Protein AF-A0A2N6DDU7-F1 (afdb_monomer_lite)

Secondary structure (DSSP, 8-state):
-HHHHHHHHIIIIIHHHHHHH--HHHHHHHHHHHTTT--SSSPPP-PPPPPPPPSEETTEEE-TTS-EEEHHHHHHHHHHSSSEEEEE-TTSBEEEE---SS-SS---GGGTTSBGGGGS-HHHHHHHHHHHHHHHTTS-SEEEEEEEETTEEEEEEEEEEE-TT--EEEEEEEEEE-TTGGG--S---S-----

Sequence (195 aa):
MLMMRMAYKENLVILPAASATLHGDDSKEMLPHFAEIGFCLIDTPKIEAATSIEEISGDTVSMGGTGELTVSQIITMMNHLPVDITFVDENDEVRYFSNPKDRFFTRSPAIIGRKVQNCHPSDSVDVVNKIVEAFKNRTKDDAKFWIRMKGKVIMINYYALRDKNGAYKGTIEVSQDITEIQQLEGEQRLLDWEG

Structure (mmCIF, N/CA/C/O backbone):
data_AF-A0A2N6DDU7-F1
#
_entry.id   AF-A0A2N6DDU7-F1
#
loop_
_atom_site.group_PDB
_atom_site.id
_atom_site.type_symbol
_atom_site.label_atom_id
_atom_site.label_alt_id
_atom_site.label_comp_id
_atom_site.label_asym_id
_atom_site.label_entity_id
_atom_site.label_seq_id
_atom_site.pdbx_PDB_ins_code
_atom_site.Cartn_x
_atom_site.Cartn_y
_atom_site.Cartn_z
_atom_site.occupancy
_atom_site.B_iso_or_equiv
_atom_site.auth_seq_id
_atom_site.auth_comp_id
_atom_site.auth_asym_id
_atom_site.auth_atom_id
_atom_site.pdbx_PDB_model_num
ATOM 1 N N . MET A 1 1 ? -6.796 3.070 -45.885 1.00 65.75 1 MET A N 1
ATOM 2 C CA . MET A 1 1 ? -5.785 4.026 -46.404 1.00 65.75 1 MET A CA 1
ATOM 3 C C . MET A 1 1 ? -4.810 4.516 -45.324 1.00 65.75 1 MET A C 1
ATOM 5 O O . MET A 1 1 ? -3.619 4.548 -45.597 1.00 65.75 1 MET A O 1
ATOM 9 N N . LEU A 1 2 ? -5.264 4.844 -44.102 1.00 80.94 2 LEU A N 1
ATOM 10 C CA . LEU A 1 2 ? -4.392 5.352 -43.024 1.00 80.94 2 LEU A CA 1
ATOM 11 C C . LEU A 1 2 ? -3.326 4.340 -42.547 1.00 80.94 2 LEU A C 1
ATOM 13 O O . LEU A 1 2 ? -2.155 4.693 -42.470 1.00 80.94 2 LEU A O 1
ATOM 17 N N . MET A 1 3 ? -3.707 3.073 -42.322 1.00 82.12 3 MET A N 1
ATOM 18 C CA . MET A 1 3 ? -2.768 2.015 -41.898 1.00 82.12 3 MET A CA 1
ATOM 19 C C . MET A 1 3 ? -1.649 1.773 -42.917 1.00 82.12 3 MET A C 1
ATOM 21 O O . MET A 1 3 ? -0.485 1.685 -42.555 1.00 82.12 3 MET A O 1
ATOM 25 N N . MET A 1 4 ? -1.982 1.752 -44.211 1.00 86.25 4 MET A N 1
ATOM 26 C CA . MET A 1 4 ? -0.998 1.553 -45.280 1.00 86.25 4 MET A CA 1
ATOM 27 C C . MET A 1 4 ? 0.007 2.714 -45.353 1.00 86.25 4 MET A C 1
ATOM 29 O O . MET A 1 4 ? 1.189 2.507 -45.609 1.00 86.25 4 MET A O 1
ATOM 33 N N . ARG A 1 5 ? -0.447 3.941 -45.062 1.00 91.31 5 ARG A N 1
ATOM 34 C CA . ARG A 1 5 ? 0.419 5.124 -44.977 1.00 91.31 5 ARG A CA 1
ATOM 35 C C . ARG A 1 5 ? 1.350 5.074 -43.762 1.00 91.31 5 ARG A C 1
ATOM 37 O O . ARG A 1 5 ? 2.483 5.532 -43.873 1.00 91.31 5 ARG A O 1
ATOM 44 N N . MET A 1 6 ? 0.886 4.539 -42.632 1.00 92.31 6 MET A N 1
ATOM 45 C CA . MET A 1 6 ? 1.721 4.329 -41.445 1.00 92.31 6 MET A CA 1
ATOM 46 C C . MET A 1 6 ? 2.785 3.266 -41.695 1.00 92.31 6 MET A C 1
ATOM 48 O O . MET A 1 6 ? 3.965 3.573 -41.557 1.00 92.31 6 MET A O 1
ATOM 52 N N . ALA A 1 7 ? 2.392 2.102 -42.216 1.00 90.38 7 ALA A N 1
ATOM 53 C CA . ALA A 1 7 ? 3.324 1.032 -42.566 1.00 90.38 7 ALA A CA 1
ATOM 54 C C . ALA A 1 7 ? 4.401 1.498 -43.563 1.00 90.38 7 ALA A C 1
ATOM 56 O O . ALA A 1 7 ? 5.563 1.113 -43.463 1.00 90.38 7 ALA A O 1
ATOM 57 N N . TYR A 1 8 ? 4.045 2.361 -44.520 1.00 93.88 8 TYR A N 1
ATOM 58 C CA . TYR A 1 8 ? 5.010 2.921 -45.469 1.00 93.88 8 TYR A CA 1
ATOM 59 C C . TYR A 1 8 ? 6.042 3.832 -44.788 1.00 93.88 8 TYR A C 1
ATOM 61 O O . TYR A 1 8 ? 7.234 3.741 -45.074 1.00 93.88 8 TYR A O 1
ATOM 69 N N . LYS A 1 9 ? 5.603 4.693 -43.859 1.00 94.31 9 LYS A N 1
ATOM 70 C CA . LYS A 1 9 ? 6.507 5.552 -43.078 1.00 94.31 9 LYS A CA 1
ATOM 71 C C . LYS A 1 9 ? 7.388 4.740 -42.133 1.00 94.31 9 LYS A C 1
ATOM 73 O O . LYS A 1 9 ? 8.570 5.045 -42.006 1.00 94.31 9 LYS A O 1
ATOM 78 N N . GLU A 1 10 ? 6.828 3.719 -41.495 1.00 93.06 10 GLU A N 1
ATOM 79 C CA . GLU A 1 10 ? 7.576 2.829 -40.612 1.00 93.06 10 GLU A CA 1
ATOM 80 C C . GLU A 1 10 ? 8.698 2.126 -41.375 1.00 93.06 10 GLU A C 1
ATOM 82 O O . GLU A 1 10 ? 9.859 2.262 -41.004 1.00 93.06 10 GLU A O 1
ATOM 87 N N . ASN A 1 11 ? 8.380 1.475 -42.496 1.00 93.06 11 ASN A N 1
ATOM 88 C CA . ASN A 1 11 ? 9.359 0.700 -43.260 1.00 93.06 11 ASN A CA 1
ATOM 89 C C . ASN A 1 11 ? 10.433 1.546 -43.953 1.00 93.06 11 ASN A C 1
ATOM 91 O O . ASN A 1 11 ? 11.553 1.075 -44.126 1.00 93.06 11 ASN A O 1
ATOM 95 N N . LEU A 1 12 ? 10.111 2.772 -44.376 1.00 95.31 12 LEU A N 1
ATOM 96 C CA . LEU A 1 12 ? 11.049 3.592 -45.153 1.00 95.31 12 LEU A CA 1
ATOM 97 C C . LEU A 1 12 ? 11.778 4.656 -44.347 1.00 95.31 12 LEU A C 1
ATOM 99 O O . LEU A 1 12 ? 12.790 5.171 -44.816 1.00 95.31 12 LEU A O 1
ATOM 103 N N . VAL A 1 13 ? 11.261 5.020 -43.175 1.00 94.25 13 VAL A N 1
ATOM 104 C CA . VAL A 1 13 ? 11.832 6.100 -42.367 1.00 94.25 13 VAL A CA 1
ATOM 105 C C . VAL A 1 13 ? 12.160 5.606 -40.969 1.00 94.25 13 VAL A C 1
ATOM 107 O O . VAL A 1 13 ? 13.316 5.680 -40.569 1.00 94.25 13 VAL A O 1
ATOM 110 N N . ILE A 1 14 ? 11.179 5.074 -40.236 1.00 93.38 14 ILE A N 1
ATOM 111 C CA . ILE A 1 14 ? 11.354 4.780 -38.806 1.00 93.38 14 ILE A CA 1
ATOM 112 C C . ILE A 1 14 ? 12.269 3.574 -38.574 1.00 93.38 14 ILE A C 1
ATOM 114 O O . ILE A 1 14 ? 13.247 3.706 -37.849 1.00 93.38 14 ILE A O 1
ATOM 118 N N . LEU A 1 15 ? 11.998 2.423 -39.197 1.00 91.69 15 LEU A N 1
ATOM 119 C CA . LEU A 1 15 ? 12.800 1.207 -39.015 1.00 91.69 15 LEU A CA 1
ATOM 120 C C . LEU A 1 15 ? 14.241 1.367 -39.532 1.00 91.69 15 LEU A C 1
ATOM 122 O O . LEU A 1 15 ? 15.156 0.960 -38.818 1.00 91.69 15 LEU A O 1
ATOM 126 N N . PRO A 1 16 ? 14.498 2.001 -40.697 1.00 93.75 16 PRO A N 1
ATOM 127 C CA . PRO A 1 16 ? 15.867 2.280 -41.128 1.00 93.75 16 PRO A CA 1
ATOM 128 C C . PRO A 1 16 ? 16.607 3.240 -40.194 1.00 93.75 16 PRO A C 1
ATOM 130 O O . PRO A 1 16 ? 17.774 3.005 -39.891 1.00 93.75 16 PRO A O 1
ATOM 133 N N . ALA A 1 17 ? 15.941 4.296 -39.709 1.00 93.50 17 ALA A N 1
ATOM 134 C CA . ALA A 1 17 ? 16.542 5.215 -38.745 1.00 93.50 17 ALA A CA 1
ATOM 135 C C . ALA A 1 17 ? 16.868 4.497 -37.429 1.00 93.50 17 ALA A C 1
ATOM 137 O O . ALA A 1 17 ? 17.995 4.591 -36.956 1.00 93.50 17 ALA A O 1
ATOM 138 N N . ALA A 1 18 ? 15.925 3.713 -36.901 1.00 89.12 18 ALA A N 1
ATOM 139 C CA . ALA A 1 18 ? 16.114 2.914 -35.697 1.00 89.12 18 ALA A CA 1
ATOM 140 C C . ALA A 1 18 ? 17.272 1.916 -35.856 1.00 89.12 18 ALA A C 1
ATOM 142 O O . ALA A 1 18 ? 18.129 1.836 -34.987 1.00 89.12 18 ALA A O 1
ATOM 143 N N . SER A 1 19 ? 17.367 1.219 -36.993 1.00 88.12 19 SER A N 1
ATOM 144 C CA . SER A 1 19 ? 18.478 0.300 -37.277 1.00 88.12 19 SER A CA 1
ATOM 145 C C . SER A 1 19 ? 19.838 0.996 -37.385 1.00 88.12 19 SER A C 1
ATOM 147 O O . SER A 1 19 ? 20.858 0.332 -37.214 1.00 88.12 19 SER A O 1
ATOM 149 N N . ALA A 1 20 ? 19.875 2.288 -37.720 1.00 90.56 20 ALA A N 1
ATOM 150 C CA . ALA A 1 20 ? 21.113 3.060 -37.801 1.00 90.56 20 ALA A CA 1
ATOM 151 C C . ALA A 1 20 ? 21.554 3.624 -36.440 1.00 90.56 20 ALA A C 1
ATOM 153 O O . ALA A 1 20 ? 22.733 3.932 -36.272 1.00 90.56 20 ALA A O 1
ATOM 154 N N . THR A 1 21 ? 20.623 3.786 -35.494 1.00 89.00 21 THR A N 1
ATOM 155 C CA . THR A 1 21 ? 20.880 4.401 -34.182 1.00 89.00 21 THR A CA 1
ATOM 156 C C . THR A 1 21 ? 20.935 3.408 -33.030 1.00 89.00 21 THR A C 1
ATOM 158 O O . THR A 1 21 ? 21.605 3.689 -32.046 1.00 89.00 21 THR A O 1
ATOM 161 N N . LEU A 1 22 ? 20.210 2.292 -33.123 1.00 85.19 22 LEU A N 1
ATOM 162 C CA . LEU A 1 22 ? 20.154 1.277 -32.076 1.00 85.19 22 LEU A CA 1
ATOM 163 C C . LEU A 1 22 ? 21.312 0.288 -32.218 1.00 85.19 22 LEU A C 1
ATOM 165 O O . LEU A 1 22 ? 21.657 -0.153 -33.319 1.00 85.19 22 LEU A O 1
ATOM 169 N N . HIS A 1 23 ? 21.880 -0.096 -31.085 1.00 81.62 23 HIS A N 1
ATOM 170 C CA . HIS A 1 23 ? 22.959 -1.063 -30.960 1.00 81.62 23 HIS A CA 1
ATOM 171 C C . HIS A 1 23 ? 22.446 -2.406 -30.417 1.00 81.62 23 HIS A C 1
ATOM 173 O O . HIS A 1 23 ? 21.305 -2.537 -29.978 1.00 81.62 23 HIS A O 1
ATOM 179 N N . GLY A 1 24 ? 23.283 -3.447 -30.492 1.00 70.00 24 GLY A N 1
ATOM 180 C CA . GLY A 1 24 ? 22.867 -4.828 -30.208 1.00 70.00 24 GLY A CA 1
ATOM 181 C C . GLY A 1 24 ? 22.260 -5.032 -28.815 1.00 70.00 24 GLY A C 1
ATOM 182 O O . GLY A 1 24 ? 21.280 -5.768 -28.685 1.00 70.00 24 GLY A O 1
ATOM 183 N N . ASP A 1 25 ? 22.787 -4.342 -27.804 1.00 71.44 25 ASP A N 1
ATOM 184 C CA . ASP A 1 25 ? 22.320 -4.464 -26.420 1.00 71.44 25 ASP A CA 1
ATOM 185 C C . ASP A 1 25 ? 20.995 -3.724 -26.167 1.00 71.44 25 ASP A C 1
ATOM 187 O O . ASP A 1 25 ? 20.193 -4.191 -25.359 1.00 71.44 25 ASP A O 1
ATOM 191 N N . ASP A 1 26 ? 20.681 -2.674 -26.935 1.00 74.25 26 ASP A N 1
ATOM 192 C CA . ASP A 1 26 ? 19.432 -1.906 -26.790 1.00 74.25 26 ASP A CA 1
ATOM 193 C C . ASP A 1 26 ? 18.205 -2.801 -27.014 1.00 74.25 26 ASP A C 1
ATOM 195 O O . ASP A 1 26 ? 17.172 -2.671 -26.358 1.00 74.25 26 ASP A O 1
ATOM 199 N N . SER A 1 27 ? 18.318 -3.766 -27.932 1.00 70.44 27 SER A N 1
ATOM 200 C CA . SER A 1 27 ? 17.249 -4.734 -28.189 1.00 70.44 27 SER A CA 1
ATOM 201 C C . SER A 1 27 ? 16.955 -5.623 -26.976 1.00 70.44 27 SER A C 1
ATOM 203 O O . SER A 1 27 ? 15.798 -5.966 -26.736 1.00 70.44 27 SER A O 1
ATOM 205 N N . LYS A 1 28 ? 17.974 -5.955 -26.176 1.00 75.25 28 LYS A N 1
ATOM 206 C CA . LYS A 1 28 ? 17.826 -6.790 -24.977 1.00 75.25 28 LYS A CA 1
ATOM 207 C C . LYS A 1 28 ? 17.162 -6.040 -23.832 1.00 75.25 28 LYS A C 1
ATOM 209 O O . LYS A 1 28 ? 16.405 -6.648 -23.084 1.00 75.25 28 LYS A O 1
ATOM 214 N N . GLU A 1 29 ? 17.416 -4.741 -23.720 1.00 76.19 29 GLU A N 1
ATOM 215 C CA . GLU A 1 29 ? 16.779 -3.879 -22.723 1.00 76.19 29 GLU A CA 1
ATOM 216 C C . GLU A 1 29 ? 15.322 -3.571 -23.094 1.00 76.19 29 GLU A C 1
ATOM 218 O O . GLU A 1 29 ? 14.428 -3.649 -22.256 1.00 76.19 29 GLU A O 1
ATOM 223 N N . MET A 1 30 ? 15.053 -3.297 -24.373 1.00 78.38 30 MET A N 1
ATOM 224 C CA . 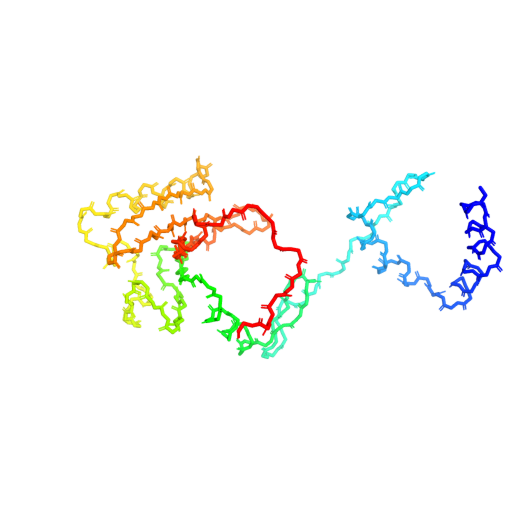MET A 1 30 ? 13.721 -2.906 -24.836 1.00 78.38 30 MET A CA 1
ATOM 225 C C . MET 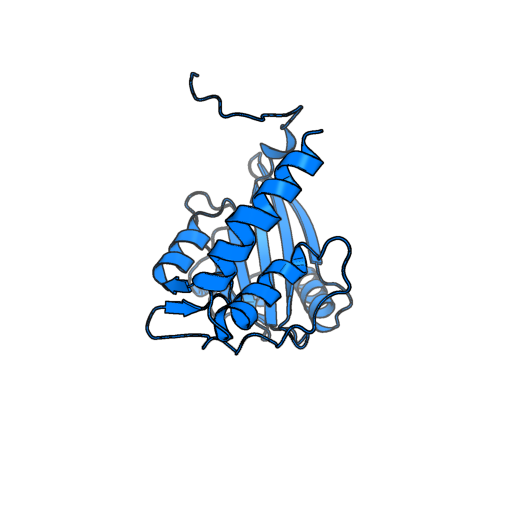A 1 30 ? 12.706 -4.057 -24.861 1.00 78.38 30 MET A C 1
ATOM 227 O O . MET A 1 30 ? 11.540 -3.857 -24.516 1.00 78.38 30 MET A O 1
ATOM 231 N N . LEU A 1 31 ? 13.109 -5.259 -25.290 1.00 79.44 31 LEU A N 1
ATOM 232 C CA . LEU A 1 31 ? 12.191 -6.390 -25.494 1.00 79.44 31 LEU A CA 1
ATOM 233 C C . LEU A 1 31 ? 11.368 -6.783 -24.247 1.00 79.44 31 LEU A C 1
ATOM 235 O O . LEU A 1 31 ? 10.162 -6.999 -24.408 1.00 79.44 31 LEU A O 1
ATOM 239 N N . PRO A 1 32 ? 11.937 -6.844 -23.024 1.00 80.38 32 PRO A N 1
ATOM 240 C CA . PRO A 1 32 ? 11.170 -7.070 -21.800 1.00 80.38 32 PRO A CA 1
ATOM 241 C C . PRO A 1 32 ? 10.013 -6.084 -21.589 1.00 80.38 32 PRO A C 1
ATOM 243 O O . PRO A 1 32 ? 8.945 -6.498 -21.141 1.00 80.38 32 PRO A O 1
ATOM 246 N N . HIS A 1 33 ? 10.179 -4.807 -21.948 1.00 79.00 33 HIS A N 1
ATOM 247 C CA . HIS A 1 33 ? 9.145 -3.782 -21.756 1.00 79.00 33 HIS A CA 1
ATOM 248 C C . HIS A 1 33 ? 7.934 -3.964 -22.681 1.00 79.00 33 HIS A C 1
ATOM 250 O O . HIS A 1 33 ? 6.818 -3.595 -22.325 1.00 79.00 33 HIS A O 1
ATOM 256 N N . PHE A 1 34 ? 8.125 -4.571 -23.855 1.00 81.38 34 PHE A N 1
ATOM 257 C CA . PHE A 1 34 ? 7.031 -4.854 -24.789 1.00 81.38 34 PHE A CA 1
ATOM 258 C C . PHE A 1 34 ? 6.240 -6.117 -24.434 1.00 81.38 34 PHE A C 1
ATOM 260 O O . PHE A 1 34 ? 5.147 -6.316 -24.962 1.00 81.38 34 PHE A O 1
ATOM 267 N N . ALA A 1 35 ? 6.752 -6.959 -23.532 1.00 77.94 35 ALA A N 1
ATOM 268 C CA . ALA A 1 35 ? 6.124 -8.228 -23.173 1.00 77.94 35 ALA A CA 1
ATOM 269 C C . ALA A 1 35 ? 4.714 -8.060 -22.583 1.00 77.94 35 ALA A C 1
ATOM 271 O O . ALA A 1 35 ? 3.841 -8.881 -22.854 1.00 77.94 35 ALA A O 1
ATOM 272 N N . GLU A 1 36 ? 4.486 -6.992 -21.811 1.00 74.12 36 GLU A N 1
ATOM 273 C CA . GLU A 1 36 ? 3.185 -6.692 -21.197 1.00 74.12 36 GLU A CA 1
ATOM 274 C C . GLU A 1 36 ? 2.149 -6.207 -22.225 1.00 74.12 36 GLU A C 1
ATOM 276 O O . GLU A 1 36 ? 0.968 -6.532 -22.123 1.00 74.12 36 GLU A O 1
ATOM 281 N N . ILE A 1 37 ? 2.595 -5.472 -23.249 1.00 84.31 37 ILE A N 1
ATOM 282 C CA . ILE A 1 37 ? 1.739 -4.951 -24.329 1.00 84.31 37 ILE A CA 1
ATOM 283 C C . ILE A 1 37 ? 1.441 -6.050 -25.365 1.00 84.31 37 ILE A C 1
ATOM 285 O O . ILE A 1 37 ? 0.342 -6.109 -25.921 1.00 84.31 37 ILE A O 1
ATOM 289 N N . GLY A 1 38 ? 2.410 -6.936 -25.605 1.00 81.31 38 GLY A N 1
ATOM 290 C CA . GLY A 1 38 ? 2.345 -8.011 -26.590 1.00 81.31 38 GLY A CA 1
ATOM 291 C C . GLY A 1 38 ? 2.878 -7.614 -27.970 1.00 81.31 38 GLY A C 1
ATOM 292 O O . GLY A 1 38 ? 3.141 -6.448 -28.265 1.00 81.31 38 GLY A O 1
ATOM 293 N N . PHE A 1 39 ? 3.038 -8.615 -28.838 1.00 85.56 39 PHE A N 1
ATOM 294 C CA . PHE A 1 39 ? 3.572 -8.445 -30.189 1.00 85.56 39 PHE A CA 1
ATOM 295 C C . PHE A 1 39 ? 2.490 -8.709 -31.234 1.00 85.56 39 PHE A C 1
ATOM 297 O O . PHE A 1 39 ? 1.747 -9.687 -31.166 1.00 85.56 39 PHE A O 1
ATOM 304 N N . CYS A 1 40 ? 2.389 -7.814 -32.213 1.00 84.50 40 CYS A N 1
ATOM 305 C CA . CYS A 1 40 ? 1.385 -7.906 -33.262 1.00 84.50 40 CYS A CA 1
ATOM 306 C C . CYS A 1 40 ? 1.934 -8.706 -34.450 1.00 84.50 40 CYS A C 1
ATOM 308 O O . CYS A 1 40 ? 2.990 -8.369 -34.980 1.00 84.50 40 CYS A O 1
ATOM 310 N N . LEU A 1 41 ? 1.189 -9.722 -34.900 1.00 85.25 41 LEU A N 1
ATOM 311 C CA . LEU A 1 41 ? 1.458 -10.499 -36.125 1.00 85.25 41 LEU A CA 1
ATOM 312 C C . LEU A 1 41 ? 2.793 -11.269 -36.158 1.00 85.25 41 LEU A C 1
ATOM 314 O O . LEU A 1 41 ? 3.189 -11.745 -37.222 1.00 85.25 41 LEU A O 1
ATOM 318 N N . ILE A 1 42 ? 3.463 -11.421 -35.017 1.00 85.88 42 ILE A N 1
ATOM 319 C CA . ILE A 1 42 ? 4.661 -12.250 -34.857 1.00 85.88 42 ILE A CA 1
ATOM 320 C C . ILE A 1 42 ? 4.545 -13.087 -33.586 1.00 85.88 42 ILE A C 1
ATOM 322 O O . ILE A 1 42 ? 3.832 -12.712 -32.654 1.00 85.88 42 ILE A O 1
ATOM 326 N N . ASP A 1 43 ? 5.277 -14.197 -33.540 1.00 85.88 43 ASP A N 1
ATOM 327 C CA . ASP A 1 43 ? 5.468 -14.937 -32.298 1.00 85.88 43 ASP A CA 1
ATOM 328 C C . ASP A 1 43 ? 6.293 -14.109 -31.310 1.00 85.88 43 ASP A C 1
ATOM 330 O O . ASP A 1 43 ? 7.194 -13.360 -31.703 1.00 85.88 43 ASP A O 1
ATOM 334 N N . THR A 1 44 ? 6.007 -14.269 -30.017 1.00 82.44 44 THR A N 1
ATOM 335 C CA . THR A 1 44 ? 6.764 -13.600 -28.958 1.00 82.44 44 THR A CA 1
ATOM 336 C C . THR A 1 44 ? 8.246 -13.977 -29.072 1.00 82.44 44 THR A C 1
ATOM 338 O O . THR A 1 44 ? 8.584 -15.163 -28.974 1.00 82.44 44 THR A O 1
ATOM 341 N N . PRO A 1 45 ? 9.150 -13.001 -29.274 1.00 81.06 45 PRO A N 1
ATOM 342 C CA . PRO A 1 45 ? 10.577 -13.271 -29.345 1.00 81.06 45 PRO A CA 1
ATOM 343 C C . PRO A 1 45 ? 11.088 -13.809 -28.004 1.00 81.06 45 PRO A C 1
ATOM 345 O O . PRO A 1 45 ? 10.481 -13.606 -26.952 1.00 81.06 45 PRO A O 1
ATOM 348 N N . LYS A 1 46 ? 12.231 -14.503 -28.020 1.00 80.00 46 LYS A N 1
ATOM 349 C CA . LYS A 1 46 ? 12.873 -14.945 -26.776 1.00 80.00 46 LYS A CA 1
ATOM 350 C C . LYS A 1 46 ? 13.358 -13.723 -26.001 1.00 80.00 46 LYS A C 1
ATOM 352 O O . LYS A 1 46 ? 14.259 -13.028 -26.458 1.00 80.00 46 LYS A O 1
ATOM 357 N N . ILE A 1 47 ? 12.762 -13.492 -24.838 1.00 73.81 47 ILE A N 1
ATOM 358 C CA . ILE A 1 47 ? 13.138 -12.409 -23.933 1.00 73.81 47 ILE A CA 1
ATOM 359 C C . ILE A 1 47 ? 14.182 -12.959 -22.959 1.00 73.81 47 ILE A C 1
ATOM 361 O O . ILE A 1 47 ? 13.904 -13.894 -22.206 1.00 73.81 47 ILE A O 1
ATOM 365 N N . GLU A 1 48 ? 15.392 -12.401 -22.993 1.00 67.44 48 GLU A N 1
ATOM 366 C CA . GLU A 1 48 ? 16.386 -12.624 -21.940 1.00 67.44 48 GLU A CA 1
ATOM 367 C C . GLU A 1 48 ? 15.947 -11.838 -20.696 1.00 67.44 48 GLU A C 1
ATOM 369 O O . GLU A 1 48 ? 15.520 -10.689 -20.798 1.00 67.44 48 GLU A O 1
ATOM 374 N N . ALA A 1 49 ? 15.976 -12.470 -19.520 1.00 58.84 49 ALA A N 1
ATOM 375 C CA . ALA A 1 49 ? 15.551 -11.818 -18.287 1.00 58.84 49 ALA A CA 1
ATOM 376 C C . ALA A 1 49 ? 16.484 -10.642 -17.964 1.00 58.84 49 ALA A C 1
ATOM 378 O O . ALA A 1 49 ? 17.703 -10.814 -17.938 1.00 58.84 49 ALA A O 1
ATOM 379 N N . ALA A 1 50 ? 15.905 -9.470 -17.696 1.00 57.19 50 ALA A N 1
ATOM 380 C CA . ALA A 1 50 ? 16.656 -8.310 -17.239 1.00 57.19 50 ALA A CA 1
ATOM 381 C C . ALA A 1 50 ? 17.412 -8.642 -15.942 1.00 57.19 50 ALA A C 1
ATOM 383 O O . ALA A 1 50 ? 16.874 -9.280 -15.030 1.00 57.19 50 ALA A O 1
ATOM 384 N N . THR A 1 51 ? 18.676 -8.226 -15.883 1.00 54.25 51 THR A N 1
ATOM 385 C CA . THR A 1 51 ? 19.574 -8.439 -14.747 1.00 54.25 51 THR A CA 1
ATOM 386 C C . THR A 1 51 ? 18.982 -7.831 -13.474 1.00 54.25 51 THR A C 1
ATOM 388 O O . THR A 1 51 ? 18.405 -6.745 -13.497 1.00 54.25 51 THR A O 1
ATOM 391 N N . SER A 1 52 ? 19.124 -8.538 -12.353 1.00 54.28 52 SER A N 1
ATOM 392 C CA . SER A 1 52 ? 18.678 -8.093 -11.032 1.00 54.28 52 SER A CA 1
ATOM 393 C C . SER A 1 52 ? 19.294 -6.741 -10.665 1.00 54.28 52 SER A C 1
ATOM 395 O O . SER A 1 52 ? 20.514 -6.635 -10.548 1.00 54.28 52 SER A O 1
ATOM 397 N N . ILE A 1 53 ? 18.445 -5.733 -10.469 1.00 57.16 53 ILE A N 1
ATOM 398 C CA . ILE A 1 53 ? 18.832 -4.417 -9.955 1.00 57.16 53 ILE A CA 1
ATOM 399 C C . ILE A 1 53 ? 19.142 -4.572 -8.461 1.00 57.16 53 ILE A C 1
ATOM 401 O O . ILE A 1 53 ? 18.378 -5.220 -7.742 1.00 57.16 53 ILE A O 1
ATOM 405 N N . GLU A 1 54 ? 20.261 -4.012 -7.997 1.00 57.03 54 GLU A N 1
ATOM 406 C CA . GLU A 1 54 ? 20.586 -3.963 -6.568 1.00 57.03 54 GLU A CA 1
ATOM 407 C C . GLU A 1 54 ? 19.467 -3.237 -5.801 1.00 57.03 54 GLU A C 1
ATOM 409 O O . GLU A 1 54 ? 19.035 -2.152 -6.185 1.00 57.03 54 GLU A O 1
ATOM 414 N N . GLU A 1 55 ? 18.961 -3.851 -4.728 1.00 62.41 55 GLU A N 1
ATOM 415 C CA . GLU A 1 55 ? 17.735 -3.386 -4.060 1.00 62.41 55 GLU A CA 1
ATOM 416 C C . GLU A 1 55 ? 17.931 -2.068 -3.284 1.00 62.41 55 GLU A C 1
ATOM 418 O O . GLU A 1 55 ? 16.970 -1.323 -3.087 1.00 62.41 55 GLU A O 1
ATOM 423 N N . ILE A 1 56 ? 19.158 -1.747 -2.854 1.00 69.56 56 ILE A N 1
ATOM 424 C CA . ILE A 1 56 ? 19.468 -0.547 -2.060 1.00 69.56 56 ILE A CA 1
ATOM 425 C C . ILE A 1 56 ? 20.868 -0.027 -2.417 1.00 69.56 56 ILE A C 1
ATOM 427 O O . ILE A 1 56 ? 21.840 -0.778 -2.339 1.00 69.56 56 ILE A O 1
ATOM 431 N N . SER A 1 57 ? 20.980 1.270 -2.724 1.00 74.38 57 SER A N 1
ATOM 432 C CA . SER A 1 57 ? 22.254 1.979 -2.902 1.00 74.38 57 SER A CA 1
ATOM 433 C C . SER A 1 57 ? 22.240 3.292 -2.115 1.00 74.38 57 SER A C 1
ATOM 435 O O . SER A 1 57 ? 21.563 4.257 -2.473 1.00 74.38 57 SER A O 1
ATOM 437 N N . GLY A 1 58 ? 22.968 3.327 -0.995 1.00 81.75 58 GLY A N 1
ATOM 438 C CA . GLY A 1 58 ? 22.973 4.474 -0.083 1.00 81.75 58 GLY A CA 1
ATOM 439 C C . GLY A 1 58 ? 21.588 4.753 0.515 1.00 81.75 58 GLY A C 1
ATOM 440 O O . GLY A 1 58 ? 20.989 3.870 1.121 1.00 81.75 58 GLY A O 1
ATOM 441 N N . ASP A 1 59 ? 21.096 5.982 0.338 1.00 85.69 59 ASP A N 1
ATOM 442 C CA . ASP A 1 59 ? 19.771 6.440 0.801 1.00 85.69 59 ASP A CA 1
ATOM 443 C C . ASP A 1 59 ? 18.641 6.173 -0.214 1.00 85.69 59 ASP A C 1
ATOM 445 O O . ASP A 1 59 ? 17.478 6.522 0.032 1.00 85.69 59 ASP A O 1
ATOM 449 N N . THR A 1 60 ? 18.978 5.569 -1.356 1.00 87.81 60 THR A N 1
ATOM 450 C CA . THR A 1 60 ? 18.054 5.256 -2.444 1.00 87.81 60 THR A CA 1
ATOM 451 C C . THR A 1 60 ? 17.671 3.781 -2.403 1.00 87.81 60 THR A C 1
ATOM 453 O O . THR A 1 60 ? 18.519 2.889 -2.352 1.00 87.81 60 THR A O 1
ATOM 456 N N . VAL A 1 61 ? 16.367 3.532 -2.452 1.00 90.25 61 VAL A N 1
ATOM 457 C CA . VAL A 1 61 ? 15.750 2.212 -2.538 1.00 90.25 61 VAL A CA 1
ATOM 458 C C . VAL A 1 61 ? 15.307 1.986 -3.979 1.00 90.25 61 VAL A C 1
ATOM 460 O O . VAL A 1 61 ? 14.568 2.798 -4.544 1.00 90.25 61 VAL A O 1
ATOM 463 N N . SER A 1 62 ? 15.743 0.876 -4.568 1.00 89.31 62 SER A N 1
ATOM 464 C CA . SER A 1 62 ? 15.248 0.431 -5.867 1.00 89.31 62 SER A CA 1
ATOM 465 C C . SER A 1 62 ? 13.886 -0.231 -5.693 1.00 89.31 62 SER A C 1
ATOM 467 O O . SER A 1 62 ? 13.718 -1.155 -4.899 1.00 89.31 62 SER A O 1
ATOM 469 N N . MET A 1 63 ? 12.900 0.205 -6.471 1.00 88.69 63 MET A N 1
ATOM 470 C CA . MET A 1 63 ? 11.535 -0.326 -6.438 1.00 88.69 63 MET A CA 1
ATOM 471 C C . MET A 1 63 ? 11.379 -1.551 -7.353 1.00 88.69 63 MET A C 1
ATOM 473 O O . MET A 1 63 ? 10.317 -1.786 -7.921 1.00 88.69 63 MET A O 1
ATOM 477 N N . GLY A 1 64 ? 12.447 -2.332 -7.544 1.00 79.69 64 GLY A N 1
ATOM 478 C CA . GLY A 1 64 ? 12.402 -3.570 -8.327 1.00 79.69 64 GLY A CA 1
ATOM 479 C C . GLY A 1 64 ? 12.089 -3.351 -9.810 1.00 79.69 64 GLY A C 1
ATOM 480 O O . GLY A 1 64 ? 11.346 -4.134 -10.397 1.00 79.69 64 GLY A O 1
ATOM 481 N N . GLY A 1 65 ? 12.640 -2.287 -10.402 1.00 79.38 65 GLY A N 1
ATOM 482 C CA . GLY A 1 65 ? 12.474 -1.947 -11.821 1.00 79.38 65 GLY A CA 1
ATOM 483 C C . GLY A 1 65 ? 11.359 -0.942 -12.120 1.00 79.38 65 GLY A C 1
ATOM 484 O O . GLY A 1 65 ? 11.280 -0.457 -13.242 1.00 79.38 65 GLY A O 1
ATOM 485 N N . THR A 1 66 ? 10.536 -0.566 -11.134 1.00 83.38 66 THR A N 1
ATOM 486 C CA . THR A 1 66 ? 9.489 0.462 -11.309 1.00 83.38 66 THR A CA 1
ATOM 487 C C . THR A 1 66 ? 9.937 1.870 -10.901 1.00 83.38 66 THR A C 1
ATOM 489 O O . THR A 1 66 ? 9.106 2.769 -10.779 1.00 83.38 66 THR A O 1
ATOM 492 N N . GLY A 1 67 ? 11.232 2.065 -10.643 1.00 87.50 67 GLY A N 1
ATOM 493 C CA . GLY A 1 67 ? 11.830 3.345 -10.264 1.00 87.50 67 GLY A CA 1
ATOM 494 C C . GLY A 1 67 ? 12.751 3.247 -9.051 1.00 87.50 67 GLY A C 1
ATOM 495 O O . GLY A 1 67 ? 12.971 2.174 -8.495 1.00 87.50 67 GLY A O 1
ATOM 496 N N . GLU A 1 68 ? 13.269 4.396 -8.637 1.00 92.25 68 GLU A N 1
ATOM 497 C CA . GLU A 1 68 ? 14.155 4.557 -7.487 1.00 92.25 68 GLU A CA 1
ATOM 498 C C . GLU A 1 68 ? 13.637 5.702 -6.618 1.00 92.25 68 GLU A C 1
ATOM 500 O O . GLU A 1 68 ? 13.255 6.757 -7.132 1.00 92.25 68 GLU A O 1
ATOM 505 N N . LEU A 1 69 ? 13.594 5.494 -5.304 1.00 94.19 69 LEU A N 1
ATOM 506 C CA . LEU A 1 69 ? 13.092 6.478 -4.350 1.00 94.19 69 LEU A CA 1
ATOM 507 C C . LEU A 1 69 ? 14.045 6.604 -3.174 1.00 94.19 69 LEU A C 1
ATOM 509 O O . LEU A 1 69 ? 14.536 5.616 -2.638 1.00 94.19 69 LEU A O 1
ATOM 513 N N . THR A 1 70 ? 14.246 7.827 -2.703 1.00 94.50 70 THR A N 1
ATOM 514 C CA . THR A 1 70 ? 14.884 8.043 -1.404 1.00 94.50 70 THR A CA 1
ATOM 515 C C . THR A 1 70 ? 13.946 7.618 -0.274 1.00 94.50 70 THR A C 1
ATOM 517 O O . THR A 1 70 ? 12.719 7.728 -0.388 1.00 94.50 70 THR A O 1
ATOM 520 N N . VAL A 1 71 ? 14.507 7.223 0.870 1.00 91.81 71 VAL A N 1
ATOM 521 C CA . VAL A 1 71 ? 13.716 6.907 2.078 1.00 91.81 71 VAL A CA 1
ATOM 522 C C . VAL A 1 71 ? 12.769 8.060 2.456 1.00 91.81 71 VAL A C 1
ATOM 524 O O . VAL A 1 71 ? 11.611 7.835 2.814 1.00 91.81 71 VAL A O 1
ATOM 527 N N . SER A 1 72 ? 13.221 9.310 2.310 1.00 93.38 72 SER A N 1
ATOM 528 C CA . SER A 1 72 ? 12.411 10.508 2.579 1.00 93.38 72 SER A CA 1
ATOM 529 C C . SER A 1 72 ? 11.193 10.632 1.652 1.00 93.38 72 SER A C 1
ATOM 531 O O . SER A 1 72 ? 10.094 10.972 2.105 1.00 93.38 72 SER A O 1
ATOM 533 N N . GLN A 1 73 ? 11.348 10.306 0.363 1.00 95.25 73 GLN A N 1
ATOM 534 C CA . GLN A 1 73 ? 10.231 10.293 -0.587 1.00 95.25 73 GLN A CA 1
ATOM 535 C C . GLN A 1 73 ? 9.203 9.221 -0.223 1.00 95.25 73 GLN A C 1
ATOM 537 O O . GLN A 1 73 ? 8.011 9.523 -0.206 1.00 95.25 73 GLN A O 1
ATOM 542 N N . ILE A 1 74 ? 9.647 8.018 0.158 1.00 93.69 74 ILE A N 1
ATOM 543 C CA . ILE A 1 74 ? 8.752 6.932 0.590 1.00 93.69 74 ILE A CA 1
ATOM 544 C C . ILE A 1 74 ? 7.934 7.369 1.812 1.00 93.69 74 ILE A C 1
ATOM 546 O O . ILE A 1 74 ? 6.706 7.283 1.801 1.00 93.69 74 ILE A O 1
ATOM 550 N N . ILE A 1 75 ? 8.590 7.907 2.846 1.00 92.00 75 ILE A N 1
ATOM 551 C CA . ILE A 1 75 ? 7.909 8.402 4.054 1.00 92.00 75 ILE A CA 1
ATOM 552 C C . ILE A 1 75 ? 6.901 9.503 3.700 1.00 92.00 75 ILE A C 1
ATOM 554 O O . ILE A 1 75 ? 5.777 9.509 4.208 1.00 92.00 75 ILE A O 1
ATOM 558 N N . THR A 1 76 ? 7.290 10.430 2.823 1.00 93.06 76 THR A N 1
ATOM 559 C CA . THR A 1 76 ? 6.427 11.538 2.401 1.00 93.06 76 THR A CA 1
ATOM 560 C C . THR A 1 76 ? 5.194 11.018 1.673 1.00 93.06 76 THR A C 1
ATOM 562 O O . THR A 1 76 ? 4.083 11.378 2.057 1.00 93.06 76 THR A O 1
ATOM 565 N N . MET A 1 77 ? 5.361 10.139 0.682 1.00 94.00 77 MET A N 1
ATOM 566 C CA . MET A 1 77 ? 4.251 9.549 -0.070 1.00 94.00 77 MET A CA 1
ATOM 567 C C . MET A 1 77 ? 3.284 8.815 0.857 1.00 94.00 77 MET A C 1
ATOM 569 O O . MET A 1 77 ? 2.089 9.102 0.842 1.00 94.00 77 MET A O 1
ATOM 573 N N . MET A 1 78 ? 3.799 7.943 1.726 1.00 92.50 78 MET A N 1
ATOM 574 C CA . MET A 1 78 ? 2.966 7.132 2.616 1.00 92.50 78 MET A CA 1
ATOM 575 C C . MET A 1 78 ? 2.146 7.961 3.619 1.00 92.50 78 MET A C 1
ATOM 577 O O . MET A 1 78 ? 1.070 7.535 4.027 1.00 92.50 78 MET A O 1
ATOM 581 N N . ASN A 1 79 ? 2.616 9.155 3.997 1.00 90.38 79 ASN A N 1
ATOM 582 C CA . ASN A 1 79 ? 1.876 10.078 4.868 1.00 90.38 79 ASN A CA 1
ATOM 583 C C . ASN A 1 79 ? 0.874 10.981 4.120 1.00 90.38 79 ASN A C 1
ATOM 585 O O . ASN A 1 79 ? 0.106 11.686 4.774 1.00 90.38 79 ASN A O 1
ATOM 589 N N . HIS A 1 80 ? 0.890 10.991 2.782 1.00 91.69 80 HIS A N 1
ATOM 590 C CA . HIS A 1 80 ? -0.014 11.797 1.947 1.00 91.69 80 HIS A CA 1
ATOM 591 C C . HIS A 1 80 ? -1.055 10.967 1.189 1.00 91.69 80 HIS A C 1
ATOM 593 O O . HIS A 1 80 ? -1.944 11.542 0.561 1.00 91.69 80 HIS A O 1
ATOM 599 N N . LEU A 1 81 ? -0.977 9.635 1.243 1.00 92.38 81 LEU A N 1
ATOM 600 C CA . LEU A 1 81 ? -2.049 8.788 0.734 1.00 92.38 81 LEU A CA 1
ATOM 601 C C . LEU A 1 81 ? -3.343 9.046 1.530 1.00 92.38 81 LEU A C 1
ATOM 603 O O . LEU A 1 81 ? -3.278 9.240 2.745 1.00 92.38 81 LEU A O 1
ATOM 607 N N . PRO A 1 82 ? -4.527 9.009 0.888 1.00 90.88 82 PRO A N 1
ATOM 608 C CA . PRO A 1 82 ? -5.818 9.209 1.553 1.00 90.88 82 PRO A CA 1
ATOM 609 C C . PRO A 1 82 ? -6.264 7.957 2.334 1.00 90.88 82 PRO A C 1
ATOM 611 O O . PRO A 1 82 ? -7.429 7.567 2.290 1.00 90.88 82 PRO A O 1
ATOM 614 N N . VAL A 1 83 ? -5.321 7.292 3.006 1.00 92.69 83 VAL A N 1
ATOM 615 C CA . VAL A 1 83 ? -5.527 6.075 3.794 1.00 92.69 83 VAL A CA 1
ATOM 616 C C . VAL A 1 83 ? -4.604 6.047 5.015 1.00 92.69 83 VAL A C 1
ATOM 618 O O . VAL A 1 83 ? -3.448 6.473 4.961 1.00 92.69 83 VAL A O 1
ATOM 621 N N . ASP A 1 84 ? -5.104 5.482 6.109 1.00 92.44 84 ASP A N 1
ATOM 622 C CA . ASP A 1 84 ? -4.307 5.096 7.274 1.00 92.44 84 ASP A CA 1
ATOM 623 C C . ASP A 1 84 ? -3.735 3.691 7.025 1.00 92.44 84 ASP A C 1
ATOM 625 O O . ASP A 1 84 ? -4.485 2.753 6.755 1.00 92.44 84 ASP A O 1
ATOM 629 N N . ILE A 1 85 ? -2.417 3.527 7.130 1.00 94.88 85 ILE A N 1
ATOM 630 C CA . ILE A 1 85 ? -1.717 2.265 6.868 1.00 94.88 85 ILE A CA 1
ATOM 631 C C . ILE A 1 85 ? -1.055 1.787 8.155 1.00 94.88 85 ILE A C 1
ATOM 633 O O . ILE A 1 85 ? -0.418 2.571 8.852 1.00 94.88 85 ILE A O 1
ATOM 637 N N . THR A 1 86 ? -1.158 0.499 8.470 1.00 95.56 86 THR A N 1
ATOM 638 C CA . THR A 1 86 ? -0.351 -0.159 9.509 1.00 95.56 86 THR A CA 1
ATOM 639 C C . THR A 1 86 ? 0.247 -1.439 8.944 1.00 95.56 86 THR A C 1
ATOM 641 O O . THR A 1 86 ? -0.460 -2.232 8.333 1.00 95.56 86 THR A O 1
ATOM 644 N N . PHE A 1 87 ? 1.544 -1.651 9.146 1.00 97.69 87 PHE A N 1
ATOM 645 C CA . PHE A 1 87 ? 2.237 -2.872 8.746 1.00 97.69 87 PHE A CA 1
ATOM 646 C C . PHE A 1 87 ? 2.672 -3.668 9.977 1.00 97.69 87 PHE A C 1
ATOM 648 O O . PHE A 1 87 ? 3.318 -3.143 10.894 1.00 97.69 87 PHE A O 1
ATOM 655 N N . VAL A 1 88 ? 2.307 -4.945 9.961 1.00 98.06 88 VAL A N 1
ATOM 656 C CA . VAL A 1 88 ? 2.657 -5.968 10.944 1.00 98.06 88 VAL A CA 1
ATOM 657 C C . VAL A 1 88 ? 3.508 -7.012 10.231 1.00 98.06 88 VAL A C 1
ATOM 659 O O . VAL A 1 88 ? 3.076 -7.532 9.208 1.00 98.06 88 VAL A O 1
ATOM 662 N N . ASP A 1 89 ? 4.697 -7.316 10.740 1.00 98.00 89 ASP A N 1
ATOM 663 C CA . ASP A 1 89 ? 5.632 -8.229 10.072 1.00 98.00 89 ASP A CA 1
ATOM 664 C C . ASP A 1 89 ? 5.246 -9.716 10.203 1.00 98.00 89 ASP A C 1
ATOM 666 O O . ASP A 1 89 ? 4.219 -10.085 10.783 1.00 98.00 89 ASP A O 1
ATOM 670 N N . GLU A 1 90 ? 6.070 -10.608 9.651 1.00 96.81 90 GLU A N 1
ATOM 671 C CA . GLU A 1 90 ? 5.872 -12.060 9.733 1.00 96.81 90 GLU A CA 1
ATOM 672 C C . GLU A 1 90 ? 5.859 -12.610 11.174 1.00 96.81 90 GLU A C 1
ATOM 674 O O . GLU A 1 90 ? 5.304 -13.688 11.432 1.00 96.81 90 GLU A O 1
ATOM 679 N N . ASN A 1 91 ? 6.423 -11.849 12.115 1.00 97.06 91 ASN A N 1
ATOM 680 C CA . ASN A 1 91 ? 6.464 -12.156 13.537 1.00 97.06 91 ASN A CA 1
ATOM 681 C C . ASN A 1 91 ? 5.277 -11.548 14.290 1.00 97.06 91 ASN A C 1
ATOM 683 O O . ASN A 1 91 ? 5.273 -11.576 15.517 1.00 97.06 91 ASN A O 1
ATOM 687 N N . ASP A 1 92 ? 4.259 -11.034 13.608 1.00 96.75 92 ASP A N 1
ATOM 688 C CA . ASP A 1 92 ? 3.087 -10.398 14.214 1.00 96.75 92 ASP A CA 1
ATOM 689 C C . ASP A 1 92 ? 3.427 -9.133 15.024 1.00 96.75 92 ASP A C 1
ATOM 691 O O . ASP A 1 92 ? 2.662 -8.737 15.908 1.00 96.75 92 ASP A O 1
ATOM 695 N N . GLU A 1 93 ? 4.571 -8.495 14.758 1.00 97.75 93 GLU A N 1
ATOM 696 C CA . GLU A 1 93 ? 4.987 -7.252 15.410 1.00 97.75 93 GLU A CA 1
ATOM 697 C C . GLU A 1 93 ? 4.669 -6.041 14.541 1.00 97.75 93 GLU A C 1
ATOM 699 O O . GLU A 1 93 ? 4.948 -6.015 13.342 1.00 97.75 93 GLU A O 1
ATOM 704 N N . VAL A 1 94 ? 4.117 -4.992 15.151 1.00 97.44 94 VAL A N 1
ATOM 705 C CA . VAL A 1 94 ? 3.864 -3.733 14.444 1.00 97.44 94 VAL A CA 1
ATOM 706 C C . VAL A 1 94 ? 5.203 -3.083 14.094 1.00 97.44 94 VAL A C 1
ATOM 708 O O . VAL A 1 94 ? 5.975 -2.723 14.984 1.00 97.44 94 VAL A O 1
ATOM 711 N N . ARG A 1 95 ? 5.487 -2.901 12.803 1.00 97.44 95 ARG A N 1
ATOM 712 C CA . ARG A 1 95 ? 6.739 -2.282 12.327 1.00 97.44 95 ARG A CA 1
ATOM 713 C C . ARG A 1 95 ? 6.560 -0.866 11.821 1.00 97.44 95 ARG A C 1
ATOM 715 O O . ARG A 1 95 ? 7.502 -0.082 11.868 1.00 97.44 95 ARG A O 1
ATOM 722 N N . TYR A 1 96 ? 5.364 -0.533 11.358 1.00 95.81 96 TYR A N 1
ATOM 723 C CA . TYR A 1 96 ? 5.104 0.760 10.751 1.00 95.81 96 TYR A CA 1
ATOM 724 C C . TYR A 1 96 ? 3.630 1.139 10.878 1.00 95.81 96 TYR A C 1
ATOM 726 O O . TYR A 1 96 ? 2.751 0.281 10.826 1.00 95.81 96 TYR A O 1
ATOM 734 N N . PHE A 1 97 ? 3.368 2.435 11.012 1.00 94.25 97 PHE A N 1
ATOM 735 C CA . PHE A 1 97 ? 2.063 3.024 10.749 1.00 94.25 97 PHE A CA 1
ATOM 736 C C . PHE A 1 97 ? 2.246 4.382 10.063 1.00 94.25 97 PHE A C 1
ATOM 738 O O . PHE A 1 97 ? 3.200 5.103 10.371 1.00 94.25 97 PHE A O 1
ATOM 745 N N . SER A 1 98 ? 1.346 4.740 9.146 1.00 91.69 98 SER A N 1
ATOM 746 C CA . SER A 1 98 ? 1.319 6.076 8.548 1.00 91.69 98 SER A CA 1
ATOM 747 C C . SER A 1 98 ? 0.774 7.102 9.540 1.00 91.69 98 SER A C 1
ATOM 749 O O . SER A 1 98 ? 0.012 6.788 10.460 1.00 91.69 98 SER A O 1
ATOM 751 N N . ASN A 1 99 ? 1.189 8.355 9.375 1.00 85.69 99 ASN A N 1
ATOM 752 C CA . ASN A 1 99 ? 0.746 9.462 10.213 1.00 85.69 99 ASN A CA 1
ATOM 753 C C . ASN A 1 99 ? 0.198 10.611 9.350 1.00 85.69 99 ASN A C 1
ATOM 755 O O . ASN A 1 99 ? 0.801 11.691 9.329 1.00 85.69 99 ASN A O 1
ATOM 759 N N . PRO A 1 100 ? -0.912 10.392 8.614 1.00 81.00 100 PRO A N 1
ATOM 760 C CA . PRO A 1 100 ? -1.547 11.448 7.836 1.00 81.00 100 PRO A CA 1
ATOM 761 C C . PRO A 1 100 ? -2.158 12.513 8.756 1.00 81.00 100 PRO A C 1
ATOM 763 O O . PRO A 1 100 ? -2.284 12.329 9.968 1.00 81.00 100 PRO A O 1
ATOM 766 N N . LYS A 1 101 ? -2.523 13.666 8.183 1.00 74.88 101 LYS A N 1
ATOM 767 C CA . LYS A 1 101 ? -3.071 14.799 8.952 1.00 74.88 101 LYS A CA 1
ATOM 768 C C . LYS A 1 101 ? -4.454 14.513 9.549 1.00 74.88 101 LYS A C 1
ATOM 770 O O . LYS A 1 101 ? -4.698 14.913 10.683 1.00 74.88 101 LYS A O 1
ATOM 775 N N . ASP A 1 102 ? -5.336 13.845 8.805 1.00 73.38 102 ASP A N 1
ATOM 776 C CA . ASP A 1 102 ? -6.673 13.450 9.269 1.00 73.38 102 ASP A CA 1
ATOM 777 C C . ASP A 1 102 ? -6.678 11.947 9.571 1.00 73.38 102 ASP A C 1
ATOM 779 O O . ASP A 1 102 ? -6.709 11.129 8.656 1.00 73.38 102 ASP A O 1
ATOM 783 N N . ARG A 1 103 ? -6.568 11.586 10.855 1.00 75.56 103 ARG A N 1
ATOM 784 C CA . ARG A 1 103 ? -6.461 10.190 11.307 1.00 75.56 103 ARG A CA 1
ATOM 785 C C . ARG A 1 103 ? -7.778 9.692 11.873 1.00 75.56 103 ARG A C 1
ATOM 787 O O . ARG A 1 103 ? -8.348 10.324 12.768 1.00 75.56 103 ARG A O 1
ATOM 794 N N . PHE A 1 104 ? -8.188 8.490 11.478 1.00 76.38 104 PHE A N 1
ATOM 795 C CA . PHE A 1 104 ? -9.364 7.834 12.063 1.00 76.38 104 PHE A CA 1
ATOM 796 C C . PHE A 1 104 ? -9.017 7.155 13.380 1.00 76.38 104 PHE A C 1
ATOM 798 O O . PHE A 1 104 ? -9.774 7.231 14.354 1.00 76.38 104 PHE A O 1
ATOM 805 N N . PHE A 1 105 ? -7.837 6.533 13.415 1.00 79.38 105 PHE A N 1
ATOM 806 C CA . PHE A 1 105 ? -7.336 5.812 14.571 1.00 79.38 105 PHE A CA 1
ATOM 807 C C . PHE A 1 105 ? -6.016 6.408 15.046 1.00 79.38 105 PHE A C 1
ATOM 809 O O . PHE A 1 105 ? -4.993 6.363 14.356 1.00 79.38 105 PHE A O 1
ATOM 816 N N . THR A 1 106 ? -6.015 6.950 16.262 1.00 80.19 106 THR A N 1
ATOM 817 C CA . THR A 1 106 ? -4.784 7.400 16.905 1.00 80.19 106 THR A CA 1
ATOM 818 C C . THR A 1 106 ? -3.910 6.191 17.246 1.00 80.19 106 THR A C 1
ATOM 820 O O . THR A 1 106 ? -4.370 5.153 17.725 1.00 80.19 106 THR A O 1
ATOM 823 N N . ARG A 1 107 ? -2.615 6.314 16.964 1.00 81.81 107 ARG A N 1
ATOM 824 C CA . ARG A 1 107 ? -1.575 5.329 17.272 1.00 81.81 107 ARG A CA 1
ATOM 825 C C . ARG A 1 107 ? -0.449 6.079 17.953 1.00 81.81 107 ARG A C 1
ATOM 827 O O . ARG A 1 107 ? -0.007 7.116 17.457 1.00 81.81 107 ARG A O 1
ATOM 834 N N . SER A 1 108 ? -0.014 5.546 19.086 1.00 86.50 108 SER A N 1
ATOM 835 C CA . SER A 1 108 ? 1.182 6.013 19.774 1.00 86.50 108 SER A CA 1
ATOM 836 C C . SER A 1 108 ? 2.405 5.315 19.177 1.00 86.50 108 SER A C 1
ATOM 838 O O . SER A 1 108 ? 2.325 4.107 18.951 1.00 86.50 108 SER A O 1
ATOM 840 N N . PRO A 1 109 ? 3.551 5.999 19.004 1.00 89.69 109 PRO A N 1
ATOM 841 C CA . PRO A 1 109 ? 4.818 5.352 18.652 1.00 89.69 109 PRO A CA 1
ATOM 842 C C . PRO A 1 109 ? 5.186 4.164 19.557 1.00 89.69 109 PRO A C 1
ATOM 844 O O . PRO A 1 109 ? 5.893 3.260 19.128 1.00 89.69 109 PRO A O 1
ATOM 847 N N . ALA A 1 110 ? 4.647 4.109 20.780 1.00 91.00 110 ALA A N 1
ATOM 848 C CA . ALA A 1 110 ? 4.843 3.006 21.720 1.00 91.00 110 ALA A CA 1
ATOM 849 C C . ALA A 1 110 ? 4.312 1.637 21.242 1.00 91.00 110 ALA A C 1
ATOM 851 O O . ALA A 1 110 ? 4.568 0.632 21.902 1.00 91.00 110 ALA A O 1
ATOM 852 N N . ILE A 1 111 ? 3.542 1.570 20.147 1.00 92.81 111 ILE A N 1
ATOM 853 C CA . ILE A 1 111 ? 3.095 0.284 19.586 1.00 92.81 111 ILE A CA 1
ATOM 854 C C . ILE A 1 111 ? 4.157 -0.398 18.724 1.00 92.81 111 ILE A C 1
ATOM 856 O O . ILE A 1 111 ? 4.044 -1.596 18.488 1.00 92.81 111 ILE A O 1
ATOM 860 N N . ILE A 1 112 ? 5.168 0.335 18.249 1.00 96.19 112 ILE A N 1
ATOM 861 C CA . ILE A 1 112 ? 6.207 -0.230 17.387 1.00 96.19 112 ILE A CA 1
ATOM 862 C C . ILE A 1 112 ? 6.964 -1.328 18.148 1.00 96.19 112 ILE A C 1
ATOM 864 O O . ILE A 1 112 ? 7.373 -1.137 19.292 1.00 96.19 112 ILE A O 1
ATOM 868 N N . GLY A 1 113 ? 7.110 -2.495 17.521 1.00 95.69 113 GLY A N 1
ATOM 869 C CA . GLY A 1 113 ? 7.704 -3.702 18.102 1.00 95.69 113 GLY A CA 1
ATOM 870 C C . GLY A 1 113 ? 6.781 -4.486 19.039 1.00 95.69 113 GLY A C 1
ATOM 871 O O . GLY A 1 113 ? 7.163 -5.549 19.522 1.00 95.69 113 GLY A O 1
ATOM 872 N N . ARG A 1 114 ? 5.558 -4.013 19.314 1.00 96.12 114 ARG A N 1
ATOM 873 C CA . ARG A 1 114 ? 4.584 -4.793 20.089 1.00 96.12 114 ARG A CA 1
ATOM 874 C C . ARG A 1 114 ? 3.877 -5.795 19.181 1.00 96.12 114 ARG A C 1
ATOM 876 O O . ARG A 1 114 ? 3.576 -5.501 18.027 1.00 96.12 114 ARG A O 1
ATOM 883 N N . LYS A 1 115 ? 3.555 -6.960 19.747 1.00 96.06 115 LYS A N 1
ATOM 884 C CA . LYS A 1 115 ? 2.658 -7.939 19.122 1.00 96.06 115 LYS A CA 1
ATOM 885 C C . LYS A 1 115 ? 1.297 -7.310 18.847 1.00 96.06 115 LYS A C 1
ATOM 887 O O . LYS A 1 115 ? 0.737 -6.681 19.749 1.00 96.06 115 LYS A O 1
ATOM 892 N N . VAL A 1 116 ? 0.753 -7.528 17.652 1.00 94.00 116 VAL A N 1
ATOM 893 C CA . VAL A 1 116 ? -0.535 -6.961 17.221 1.00 94.00 116 VAL A CA 1
ATOM 894 C C . VAL A 1 116 ? -1.665 -7.296 18.199 1.00 94.00 116 VAL A C 1
ATOM 896 O O . VAL A 1 116 ? -2.466 -6.432 18.533 1.00 94.00 116 VAL A O 1
ATOM 899 N N . GLN A 1 117 ? -1.662 -8.492 18.790 1.00 92.62 117 GLN A N 1
ATOM 900 C CA . GLN A 1 117 ? -2.650 -8.914 19.789 1.00 92.62 117 GLN A CA 1
ATOM 901 C C . GLN A 1 117 ? -2.683 -7.992 21.018 1.00 92.62 117 GLN A C 1
ATOM 903 O O . GLN A 1 117 ? -3.739 -7.762 21.595 1.00 92.62 117 GLN A O 1
ATOM 908 N N . ASN A 1 118 ? -1.543 -7.403 21.390 1.00 92.19 118 ASN A N 1
ATOM 909 C CA . ASN A 1 118 ? -1.428 -6.500 22.538 1.00 92.19 118 ASN A CA 1
ATOM 910 C C . ASN A 1 118 ? -1.839 -5.052 22.219 1.00 92.19 118 ASN A C 1
ATOM 912 O O . ASN A 1 118 ? -1.773 -4.185 23.096 1.00 92.19 118 ASN A O 1
ATOM 916 N N . CYS A 1 119 ? -2.197 -4.765 20.966 1.00 90.00 119 CYS A N 1
ATOM 917 C CA . CYS A 1 119 ? -2.672 -3.457 20.515 1.00 90.00 119 CYS A CA 1
ATOM 918 C C . CYS A 1 119 ? -4.204 -3.376 20.439 1.00 90.00 119 CYS A C 1
ATOM 920 O O . CYS A 1 119 ? -4.736 -2.294 20.198 1.00 90.00 119 CYS A O 1
ATOM 922 N N . HIS A 1 120 ? -4.901 -4.492 20.666 1.00 86.12 120 HIS A N 1
ATOM 923 C CA . HIS A 1 120 ? -6.347 -4.610 20.523 1.00 86.12 120 HIS A CA 1
ATOM 924 C C . HIS A 1 120 ? -7.029 -4.951 21.862 1.00 86.12 120 HIS A C 1
ATOM 926 O O . HIS A 1 120 ? -6.463 -5.691 22.668 1.00 86.12 120 HIS A O 1
ATOM 932 N N . PRO A 1 121 ? -8.246 -4.434 22.123 1.00 86.19 121 PRO A N 1
ATOM 933 C CA . PRO A 1 121 ? -9.075 -4.882 23.244 1.00 86.19 121 PRO A CA 1
ATOM 934 C C . PRO A 1 121 ? -9.422 -6.371 23.133 1.00 86.19 121 PRO A C 1
ATOM 936 O O . PRO A 1 121 ? -9.562 -6.879 22.016 1.00 86.19 121 PRO A O 1
ATOM 939 N N . SER A 1 122 ? -9.643 -7.030 24.278 1.00 85.44 122 SER A N 1
ATOM 940 C CA . SER A 1 122 ? -9.962 -8.467 24.394 1.00 85.44 122 SER A CA 1
ATOM 941 C C . SER A 1 122 ? -11.001 -8.942 23.382 1.00 85.44 122 SER A C 1
ATOM 943 O O . SER A 1 122 ? -10.800 -9.956 22.724 1.00 85.44 122 SER A O 1
ATOM 945 N N . ASP A 1 123 ? -12.055 -8.154 23.190 1.00 86.12 123 ASP A N 1
ATOM 946 C CA . ASP A 1 123 ? -13.215 -8.508 22.368 1.00 86.12 123 ASP A CA 1
ATOM 947 C C . ASP A 1 123 ? -12.889 -8.601 20.865 1.00 86.12 123 ASP A C 1
ATOM 949 O O . ASP A 1 123 ? -13.665 -9.146 20.085 1.00 86.12 123 ASP A O 1
ATOM 953 N N . SER A 1 124 ? -11.735 -8.072 20.445 1.00 86.25 124 SER A N 1
ATOM 954 C CA . SER A 1 124 ? -11.291 -8.048 19.045 1.00 86.25 124 SER A CA 1
ATOM 955 C C . SER A 1 124 ? -10.051 -8.903 18.764 1.00 86.25 124 SER A C 1
ATOM 957 O O . SER A 1 124 ? -9.769 -9.190 17.600 1.00 86.25 124 SER A O 1
ATOM 959 N N . VAL A 1 125 ? -9.337 -9.362 19.800 1.00 91.00 125 VAL A N 1
ATOM 960 C CA . VAL A 1 125 ? -8.107 -10.164 19.647 1.00 91.00 125 VAL A CA 1
ATOM 961 C C . VAL A 1 125 ? -8.379 -11.481 18.917 1.00 91.00 125 VAL A C 1
ATOM 963 O O . VAL A 1 125 ? -7.595 -11.875 18.055 1.00 91.00 125 VAL A O 1
ATOM 966 N N . ASP A 1 126 ? -9.516 -12.127 19.180 1.00 91.81 126 ASP A N 1
ATOM 967 C CA . ASP A 1 126 ? -9.888 -13.376 18.502 1.00 91.81 126 ASP A CA 1
ATOM 968 C C . ASP A 1 126 ? -10.072 -13.189 16.992 1.00 91.81 126 ASP A C 1
ATOM 970 O O . ASP A 1 126 ? -9.742 -14.073 16.202 1.00 91.81 126 ASP A O 1
ATOM 974 N N . VAL A 1 127 ? -10.593 -12.034 16.573 1.00 91.31 127 VAL A N 1
ATOM 975 C CA . VAL A 1 127 ? -10.755 -11.701 15.152 1.00 91.31 1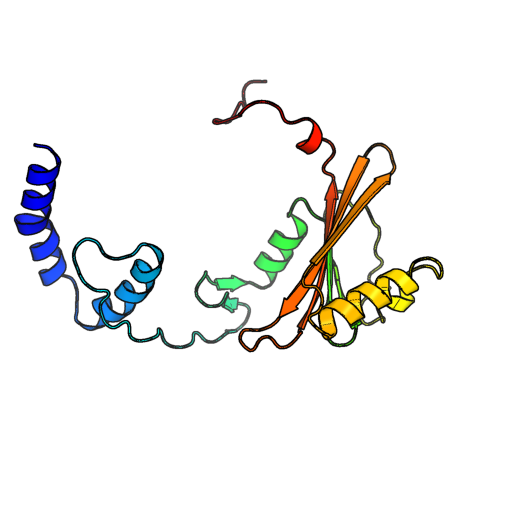27 VAL A CA 1
ATOM 976 C C . VAL A 1 127 ? -9.392 -11.448 14.513 1.00 91.31 127 VAL A C 1
ATOM 978 O O . VAL A 1 127 ? -9.125 -11.977 13.435 1.00 91.31 127 VAL A O 1
ATOM 981 N N . VAL A 1 128 ? -8.512 -10.711 15.198 1.00 92.00 128 VAL A N 1
ATOM 982 C CA . VAL A 1 128 ? -7.132 -10.467 14.746 1.00 92.00 128 VAL A CA 1
ATOM 983 C C . VAL A 1 128 ? -6.392 -11.789 14.539 1.00 92.00 128 VAL A C 1
ATOM 985 O O . VAL A 1 128 ? -5.822 -12.008 13.472 1.00 92.00 128 VAL A O 1
ATOM 988 N N . ASN A 1 129 ? -6.460 -12.703 15.510 1.00 94.19 129 ASN A N 1
ATOM 989 C CA . ASN A 1 129 ? -5.808 -14.009 15.408 1.00 94.19 129 ASN A CA 1
ATOM 990 C C . ASN A 1 129 ? -6.352 -14.829 14.234 1.00 94.19 129 ASN A C 1
ATOM 992 O O . ASN A 1 129 ? -5.564 -15.362 13.458 1.00 94.19 129 ASN A O 1
ATOM 996 N N . LYS A 1 130 ? -7.677 -14.860 14.034 1.00 95.88 130 LYS A N 1
ATOM 997 C CA . LYS A 1 130 ? -8.288 -15.551 12.886 1.00 95.88 130 LYS A CA 1
ATOM 998 C C . LYS A 1 130 ? -7.782 -15.020 11.545 1.00 95.88 130 LYS A C 1
ATOM 1000 O O . LYS A 1 130 ? -7.526 -15.817 10.646 1.00 95.88 130 LYS A O 1
ATOM 1005 N N . ILE A 1 131 ? -7.642 -13.700 11.399 1.00 95.44 131 ILE A N 1
ATOM 1006 C CA . ILE A 1 131 ? -7.129 -13.082 10.165 1.00 95.44 131 ILE A CA 1
ATOM 1007 C C . ILE A 1 131 ? -5.662 -13.469 9.951 1.00 95.44 131 ILE A C 1
ATOM 1009 O O . ILE A 1 131 ? -5.312 -13.982 8.889 1.00 95.44 131 ILE A O 1
ATOM 1013 N N . VAL A 1 132 ? -4.817 -13.284 10.969 1.00 95.25 132 VAL A N 1
ATOM 1014 C CA . VAL A 1 132 ? -3.379 -13.592 10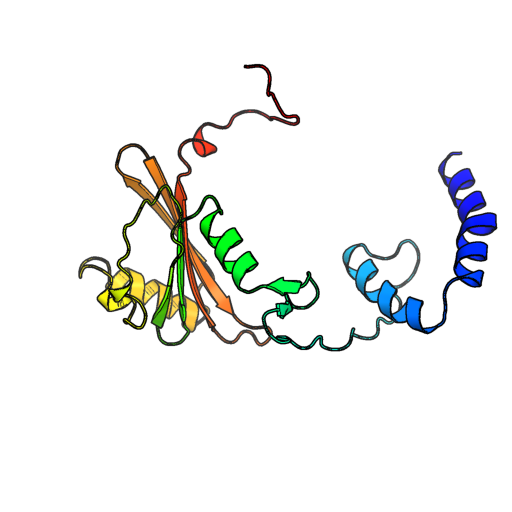.891 1.00 95.25 132 VAL A CA 1
ATOM 1015 C C . VAL A 1 132 ? -3.145 -15.072 10.578 1.00 95.25 132 VAL A C 1
ATOM 1017 O O . VAL A 1 132 ? -2.345 -15.400 9.700 1.00 95.25 132 VAL A O 1
ATOM 1020 N N . GLU A 1 133 ? -3.864 -15.977 11.243 1.00 96.75 133 GLU A N 1
ATOM 1021 C CA . GLU A 1 133 ? -3.782 -17.415 10.978 1.00 96.75 133 GLU A CA 1
ATOM 1022 C C . GLU A 1 133 ? -4.218 -17.753 9.550 1.00 96.75 133 GLU A C 1
ATOM 1024 O O . GLU A 1 133 ? -3.511 -18.495 8.862 1.00 96.75 133 GLU A O 1
ATOM 1029 N N . ALA A 1 134 ? -5.330 -17.176 9.077 1.00 97.38 134 ALA A N 1
ATOM 1030 C CA . ALA A 1 134 ? -5.832 -17.386 7.719 1.00 97.38 134 ALA A CA 1
ATOM 1031 C C . ALA A 1 134 ? -4.852 -16.899 6.634 1.00 97.38 134 ALA A C 1
ATOM 1033 O O . ALA A 1 134 ? -4.759 -17.480 5.549 1.00 97.38 134 ALA A O 1
ATOM 1034 N N . PHE A 1 135 ? -4.090 -15.847 6.924 1.00 97.94 135 PHE A N 1
ATOM 1035 C CA . PHE A 1 135 ? -3.067 -15.335 6.016 1.00 97.94 135 PHE A CA 1
ATOM 1036 C C . PHE A 1 135 ? -1.801 -16.192 6.040 1.00 97.94 135 PHE A C 1
ATOM 1038 O O . PHE A 1 135 ? -1.259 -16.538 4.981 1.00 97.94 135 PHE A O 1
ATOM 1045 N N . LYS A 1 136 ? -1.349 -16.609 7.228 1.00 96.25 136 LYS A N 1
ATOM 1046 C CA . LYS A 1 136 ? -0.183 -17.491 7.388 1.00 96.25 136 LYS A CA 1
ATOM 1047 C C . LYS A 1 136 ? -0.407 -18.860 6.742 1.00 96.25 136 LYS A C 1
ATOM 1049 O O . LYS A 1 136 ? 0.489 -19.362 6.066 1.00 96.25 136 LYS A O 1
ATOM 1054 N N . ASN A 1 137 ? -1.603 -19.432 6.879 1.00 96.81 137 ASN A N 1
ATOM 1055 C CA . ASN A 1 137 ? -1.951 -20.740 6.314 1.00 96.81 137 ASN A CA 1
ATOM 1056 C C . ASN A 1 137 ? -2.424 -20.693 4.843 1.00 96.81 137 ASN A C 1
ATOM 1058 O O . ASN A 1 137 ? -2.764 -21.737 4.290 1.00 96.81 137 ASN A O 1
ATOM 1062 N N . ARG A 1 138 ? -2.435 -19.508 4.211 1.00 96.50 138 ARG A N 1
ATOM 1063 C CA . ARG A 1 138 ? -2.878 -19.282 2.820 1.00 96.50 138 ARG A CA 1
ATOM 1064 C C . ARG A 1 138 ? -4.339 -19.656 2.534 1.00 96.50 138 ARG A C 1
ATOM 1066 O O . ARG A 1 138 ? -4.689 -19.936 1.392 1.00 96.50 138 ARG A O 1
ATOM 1073 N N . THR A 1 139 ? -5.207 -19.667 3.542 1.00 97.38 139 THR A N 1
ATOM 1074 C CA . THR A 1 139 ? -6.653 -19.866 3.318 1.00 97.38 139 THR A CA 1
ATOM 1075 C C . THR A 1 139 ? -7.353 -18.584 2.873 1.00 97.38 139 THR A C 1
ATOM 1077 O O . THR A 1 139 ? -8.433 -18.647 2.278 1.00 97.38 139 THR A O 1
ATOM 1080 N N . LYS A 1 140 ? -6.743 -17.427 3.148 1.00 97.25 140 LYS A N 1
ATOM 1081 C CA . LYS A 1 140 ? -7.168 -16.100 2.698 1.00 97.25 140 LYS A CA 1
ATOM 1082 C C . LYS A 1 140 ? -5.951 -15.254 2.333 1.00 97.25 140 LYS A C 1
ATOM 1084 O O . LYS A 1 140 ? -4.883 -15.423 2.919 1.00 97.25 140 LYS A O 1
ATOM 1089 N N . ASP A 1 141 ? -6.152 -14.316 1.414 1.00 97.50 141 ASP A N 1
ATOM 1090 C CA . ASP A 1 141 ? -5.172 -13.275 1.081 1.00 97.50 141 ASP A CA 1
ATOM 1091 C C . ASP A 1 141 ? -5.677 -11.866 1.424 1.00 97.50 141 ASP A C 1
ATOM 1093 O O . ASP A 1 141 ? -4.873 -10.950 1.582 1.00 97.50 141 ASP A O 1
ATOM 1097 N N . ASP A 1 142 ? -6.989 -11.701 1.620 1.00 97.81 142 ASP A N 1
ATOM 1098 C CA . ASP A 1 142 ? -7.608 -10.462 2.074 1.00 97.81 142 ASP A CA 1
ATOM 1099 C C . ASP A 1 142 ? -8.710 -10.698 3.121 1.00 97.81 142 ASP A C 1
ATOM 1101 O O . ASP A 1 142 ? -9.321 -11.772 3.207 1.00 97.81 142 ASP A O 1
ATOM 1105 N N . ALA A 1 143 ? -8.964 -9.670 3.926 1.00 97.25 143 ALA A N 1
ATOM 1106 C CA . ALA A 1 143 ? -10.133 -9.560 4.789 1.00 97.25 143 ALA A CA 1
ATOM 1107 C C . ALA A 1 143 ? -10.593 -8.101 4.825 1.00 97.25 143 ALA A C 1
ATOM 1109 O O . ALA A 1 143 ? -9.778 -7.196 4.979 1.00 97.25 143 ALA A O 1
ATOM 1110 N N . LYS A 1 144 ? -11.900 -7.861 4.705 1.00 96.69 144 LYS A N 1
ATOM 1111 C CA . LYS A 1 144 ? -12.459 -6.506 4.662 1.00 96.69 144 LYS A CA 1
ATOM 1112 C C . LYS A 1 144 ? -13.714 -6.376 5.500 1.00 96.69 144 LYS A C 1
ATOM 1114 O O . LYS A 1 144 ? -14.558 -7.275 5.514 1.00 96.69 144 LYS A O 1
ATOM 1119 N N . PHE A 1 145 ? -13.852 -5.236 6.153 1.00 94.94 145 PHE A N 1
ATOM 1120 C CA . PHE A 1 145 ? -15.075 -4.827 6.829 1.00 94.94 145 PHE A CA 1
ATOM 1121 C C . PHE A 1 145 ? -15.164 -3.305 6.866 1.00 94.94 145 PHE A C 1
ATOM 1123 O O . PHE A 1 145 ? -14.206 -2.599 6.566 1.00 94.94 145 PHE A O 1
ATOM 1130 N N . TRP A 1 146 ? -16.330 -2.787 7.230 1.00 95.94 146 TRP A N 1
ATOM 1131 C CA . TRP A 1 146 ? -16.540 -1.355 7.377 1.00 95.94 146 TRP A CA 1
ATOM 1132 C C . TRP A 1 146 ? -17.259 -1.051 8.682 1.00 95.94 146 TRP A C 1
ATOM 1134 O O . TRP A 1 146 ? -18.076 -1.838 9.165 1.00 95.94 146 TRP A O 1
ATOM 1144 N N . ILE A 1 147 ? -16.968 0.118 9.238 1.00 93.94 147 ILE A N 1
ATOM 1145 C CA . ILE A 1 147 ? -17.611 0.626 10.448 1.00 93.94 147 ILE A CA 1
ATOM 1146 C C . ILE A 1 147 ? -18.156 2.030 10.207 1.00 93.94 147 ILE A C 1
ATOM 1148 O O . ILE A 1 147 ? -17.682 2.765 9.341 1.00 93.94 147 ILE A O 1
ATOM 1152 N N . ARG A 1 148 ? -19.158 2.419 10.996 1.00 94.50 148 ARG A N 1
ATOM 1153 C CA . ARG A 1 148 ? -19.656 3.797 11.044 1.00 94.50 148 ARG A CA 1
ATOM 1154 C C . ARG A 1 148 ? -19.178 4.437 12.335 1.00 94.50 148 ARG A C 1
ATOM 1156 O O . ARG A 1 148 ? -19.479 3.932 13.413 1.00 94.50 148 ARG A O 1
ATOM 1163 N N . MET A 1 149 ? -18.444 5.538 12.237 1.00 89.31 149 MET A N 1
ATOM 1164 C CA . MET A 1 149 ? -17.908 6.239 13.403 1.00 89.31 149 MET A CA 1
ATOM 1165 C C . MET A 1 149 ? -17.851 7.739 13.129 1.00 89.31 149 MET A C 1
ATOM 1167 O O . MET A 1 149 ? -17.383 8.156 12.077 1.00 89.31 149 MET A O 1
ATOM 1171 N N . LYS A 1 150 ? -18.320 8.560 14.082 1.00 87.94 150 LYS A N 1
ATOM 1172 C CA . LYS A 1 150 ? -18.303 10.037 13.988 1.00 87.94 150 LYS A CA 1
ATOM 1173 C C . LYS A 1 150 ? -18.894 10.581 12.670 1.00 87.94 150 LYS A C 1
ATOM 1175 O O . LYS A 1 150 ? -18.372 11.530 12.102 1.00 87.94 150 LYS A O 1
ATOM 1180 N N . GLY A 1 151 ? -19.963 9.956 12.170 1.00 90.38 151 GLY A N 1
ATOM 1181 C CA . GLY A 1 151 ? -20.617 10.349 10.914 1.00 90.38 151 GLY A CA 1
ATOM 1182 C C . GLY A 1 151 ? -19.901 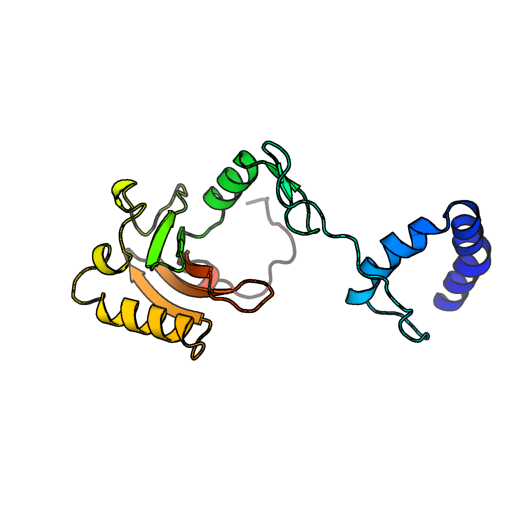9.905 9.632 1.00 90.38 151 GLY A C 1
ATOM 1183 O O . GLY A 1 151 ? -20.432 10.139 8.555 1.00 90.38 151 GLY A O 1
ATOM 1184 N N . LYS A 1 152 ? -18.751 9.229 9.737 1.00 93.56 152 LYS A N 1
ATOM 1185 C CA . LYS A 1 152 ? -17.977 8.705 8.607 1.00 93.56 152 LYS A CA 1
ATOM 1186 C C . LYS A 1 152 ? -18.182 7.198 8.432 1.00 93.56 152 LYS A C 1
ATOM 1188 O O . LYS A 1 152 ? -18.464 6.485 9.405 1.00 93.56 152 LYS A O 1
ATOM 1193 N N . VAL A 1 153 ? -18.027 6.709 7.204 1.00 96.06 153 VAL A N 1
ATOM 1194 C CA . VAL A 1 153 ? -17.971 5.280 6.863 1.00 96.06 153 VAL A CA 1
ATOM 1195 C C . VAL A 1 153 ? -16.521 4.907 6.595 1.00 96.06 153 VAL A C 1
ATOM 1197 O O . VAL A 1 153 ? -15.951 5.319 5.590 1.00 96.06 153 VAL A O 1
ATOM 1200 N N . ILE A 1 154 ? -15.927 4.126 7.495 1.00 95.38 154 ILE A N 1
ATOM 1201 C CA . ILE A 1 154 ? -14.525 3.717 7.396 1.00 95.38 154 ILE A CA 1
ATOM 1202 C C . ILE A 1 154 ? -14.470 2.296 6.849 1.00 95.38 154 ILE A C 1
ATOM 1204 O O . ILE A 1 154 ? -14.964 1.373 7.498 1.00 95.38 154 ILE A O 1
ATOM 1208 N N . MET A 1 155 ? -13.884 2.127 5.667 1.00 96.31 155 MET A N 1
ATOM 1209 C CA . MET A 1 155 ? -13.521 0.830 5.101 1.00 96.31 155 MET A CA 1
ATOM 1210 C C . MET A 1 155 ? -12.167 0.407 5.664 1.00 96.31 155 MET A C 1
ATOM 1212 O O . MET A 1 155 ? -11.231 1.199 5.642 1.00 96.31 155 MET A O 1
ATOM 1216 N N . ILE A 1 156 ? -12.062 -0.824 6.154 1.00 95.44 156 ILE A N 1
ATOM 1217 C CA . ILE A 1 156 ? -10.847 -1.388 6.744 1.00 95.44 156 ILE A CA 1
ATOM 1218 C C . ILE A 1 156 ? -10.533 -2.682 6.000 1.00 95.44 156 ILE A C 1
ATOM 1220 O O . ILE A 1 156 ? -11.318 -3.634 6.026 1.00 95.44 156 ILE A O 1
ATOM 1224 N N . ASN A 1 157 ? -9.382 -2.701 5.340 1.00 97.19 157 ASN A N 1
ATOM 1225 C CA . ASN A 1 157 ? -8.897 -3.819 4.546 1.00 97.19 157 ASN A CA 1
ATOM 1226 C C . ASN A 1 157 ? -7.594 -4.353 5.139 1.00 97.19 157 ASN A C 1
ATOM 1228 O O . ASN A 1 157 ? -6.694 -3.585 5.464 1.00 97.19 157 ASN A O 1
ATOM 1232 N N . TYR A 1 158 ? -7.476 -5.670 5.218 1.00 97.75 158 TYR A N 1
ATOM 1233 C CA . TYR A 1 158 ? -6.259 -6.384 5.573 1.00 97.75 158 TYR A CA 1
ATOM 1234 C C . TYR A 1 158 ? -5.799 -7.187 4.366 1.00 97.75 158 TYR A C 1
ATOM 1236 O O . TYR A 1 158 ? -6.619 -7.871 3.753 1.00 97.75 158 TYR A O 1
ATOM 1244 N N . TYR A 1 159 ? -4.505 -7.145 4.065 1.00 98.25 159 TYR A N 1
ATOM 1245 C CA . TYR A 1 159 ? -3.907 -7.927 2.985 1.00 98.25 159 TYR A CA 1
ATOM 1246 C C . TYR A 1 159 ? -2.699 -8.714 3.485 1.00 98.25 159 TYR A C 1
ATOM 1248 O O . TYR A 1 159 ? -1.840 -8.170 4.187 1.00 98.25 159 TYR A O 1
ATOM 1256 N N . ALA A 1 160 ? -2.618 -9.982 3.090 1.00 98.25 160 ALA A N 1
ATOM 1257 C CA . ALA A 1 160 ? -1.447 -10.816 3.306 1.00 98.25 160 ALA A CA 1
ATOM 1258 C C . ALA A 1 160 ? -0.330 -10.393 2.343 1.00 98.25 160 ALA A C 1
ATOM 1260 O O . ALA A 1 160 ? -0.481 -10.473 1.124 1.00 98.25 160 ALA A O 1
ATOM 1261 N N . LEU A 1 161 ? 0.816 -9.980 2.880 1.00 98.00 161 LEU A N 1
ATOM 1262 C CA . LEU A 1 161 ? 1.996 -9.671 2.082 1.00 98.00 161 LEU A CA 1
ATOM 1263 C C . LEU A 1 161 ? 2.829 -10.934 1.893 1.00 98.00 161 LEU A C 1
ATOM 1265 O O . LEU A 1 161 ? 3.094 -11.672 2.847 1.00 98.00 161 LEU A O 1
ATOM 1269 N N . ARG A 1 162 ? 3.250 -11.192 0.655 1.00 97.06 162 ARG A N 1
ATOM 1270 C CA . ARG A 1 162 ? 4.092 -12.337 0.306 1.00 97.06 162 ARG A CA 1
ATOM 1271 C C . ARG A 1 162 ? 5.204 -11.908 -0.641 1.00 97.06 162 ARG A C 1
ATOM 1273 O O . ARG A 1 162 ? 4.991 -11.038 -1.480 1.00 97.06 162 ARG A O 1
ATOM 1280 N N . ASP A 1 163 ? 6.379 -12.509 -0.500 1.00 93.56 163 ASP A N 1
ATOM 1281 C CA . ASP A 1 163 ? 7.484 -12.276 -1.433 1.00 93.56 163 ASP A CA 1
ATOM 1282 C C . ASP A 1 163 ? 7.300 -13.044 -2.757 1.00 93.56 163 ASP A C 1
ATOM 1284 O O . ASP A 1 163 ? 6.325 -13.774 -2.948 1.00 93.56 163 ASP A O 1
ATOM 1288 N N . LYS A 1 164 ? 8.264 -12.905 -3.677 1.00 90.12 164 LYS A N 1
ATOM 1289 C CA . LYS A 1 164 ? 8.262 -13.581 -4.989 1.00 90.12 164 LYS A CA 1
ATOM 1290 C C . LYS A 1 164 ? 8.220 -15.116 -4.889 1.00 90.12 164 LYS A C 1
ATOM 1292 O O . LYS A 1 164 ? 7.769 -15.768 -5.825 1.00 90.12 164 LYS A O 1
ATOM 1297 N N . ASN A 1 165 ? 8.643 -15.694 -3.762 1.00 93.19 165 ASN A N 1
ATOM 1298 C CA . ASN A 1 165 ? 8.585 -17.135 -3.491 1.00 93.19 165 ASN A CA 1
ATOM 1299 C C . ASN A 1 165 ? 7.268 -17.542 -2.795 1.00 93.19 165 ASN A C 1
ATOM 1301 O O . ASN A 1 165 ? 7.059 -18.706 -2.441 1.00 93.19 165 ASN A O 1
ATOM 1305 N N . GLY A 1 166 ? 6.369 -16.583 -2.565 1.00 92.88 166 GLY A N 1
ATOM 1306 C CA . GLY A 1 166 ? 5.117 -16.750 -1.841 1.00 92.88 166 GLY A CA 1
ATOM 1307 C C . GLY A 1 166 ? 5.287 -16.842 -0.322 1.00 92.88 166 GLY A C 1
ATOM 1308 O O . GLY A 1 166 ? 4.317 -17.168 0.376 1.00 92.88 166 GLY A O 1
ATOM 1309 N N . ALA A 1 167 ? 6.479 -16.609 0.229 1.00 96.12 167 ALA A N 1
ATOM 1310 C CA . ALA A 1 167 ? 6.664 -16.643 1.676 1.00 96.12 167 ALA A CA 1
ATOM 1311 C C . ALA A 1 167 ? 5.920 -15.464 2.312 1.00 96.12 167 ALA A C 1
ATOM 1313 O O . ALA A 1 167 ? 5.987 -14.348 1.811 1.00 96.12 167 ALA A O 1
ATOM 1314 N N . TYR A 1 168 ? 5.190 -15.712 3.401 1.00 97.31 168 TYR A N 1
ATOM 1315 C CA . TYR A 1 168 ? 4.465 -14.667 4.124 1.00 97.31 168 TYR A CA 1
ATOM 1316 C C . TYR A 1 168 ? 5.448 -13.674 4.758 1.00 97.31 168 TYR A C 1
ATOM 1318 O O . TYR A 1 168 ? 6.371 -14.085 5.459 1.00 97.31 168 TYR A O 1
ATOM 1326 N N . LYS A 1 169 ? 5.237 -12.381 4.502 1.00 97.88 169 LYS A N 1
ATOM 1327 C CA . LYS A 1 169 ? 6.067 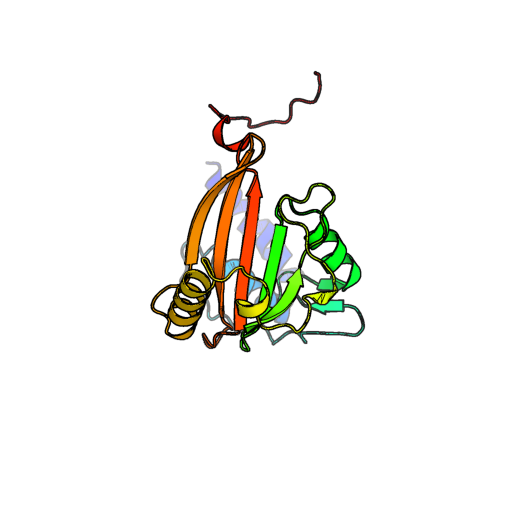-11.255 4.962 1.00 97.88 169 LYS A CA 1
ATOM 1328 C C . LYS A 1 169 ? 5.321 -10.291 5.880 1.00 97.88 169 LYS A C 1
ATOM 1330 O O . LYS A 1 169 ? 5.808 -9.205 6.164 1.00 97.88 169 LYS A O 1
ATOM 1335 N N . GLY A 1 170 ? 4.137 -10.687 6.336 1.00 97.88 170 GLY A N 1
ATOM 1336 C CA . GLY A 1 170 ? 3.324 -9.885 7.233 1.00 97.88 170 GLY A CA 1
ATOM 1337 C C . GLY A 1 170 ? 1.976 -9.496 6.645 1.00 97.88 170 GLY A C 1
ATOM 1338 O O . GLY A 1 170 ? 1.533 -10.013 5.620 1.00 97.88 170 GLY A O 1
ATOM 1339 N N . THR A 1 171 ? 1.313 -8.583 7.335 1.00 98.25 171 THR A N 1
ATOM 1340 C CA . THR A 1 171 ? -0.009 -8.063 7.007 1.00 98.25 171 THR A CA 1
ATOM 1341 C C . THR A 1 171 ? 0.049 -6.550 6.926 1.00 98.25 171 THR A C 1
ATOM 1343 O O . THR A 1 171 ? 0.633 -5.898 7.793 1.00 98.25 171 THR A O 1
ATOM 1346 N N . ILE A 1 172 ? -0.611 -5.990 5.920 1.00 97.75 172 ILE A N 1
ATOM 1347 C CA . ILE A 1 172 ? -0.909 -4.561 5.869 1.00 97.75 172 ILE A CA 1
ATOM 1348 C C . ILE A 1 172 ? -2.394 -4.342 6.166 1.00 97.75 172 ILE A C 1
ATOM 1350 O O . ILE A 1 172 ? -3.255 -4.974 5.559 1.00 97.75 172 ILE A O 1
ATOM 1354 N N . GLU A 1 173 ? -2.681 -3.464 7.122 1.00 96.31 173 GLU A N 1
ATOM 1355 C CA . GLU A 1 173 ? -4.002 -2.893 7.383 1.00 96.31 173 GLU A CA 1
ATOM 1356 C C . GLU A 1 173 ? -4.089 -1.540 6.675 1.00 96.31 173 GLU A C 1
ATOM 1358 O O . GLU A 1 173 ? -3.192 -0.707 6.817 1.00 96.31 173 GLU A O 1
ATOM 1363 N N . VAL A 1 174 ? -5.173 -1.317 5.938 1.00 95.75 174 VAL A N 1
ATOM 1364 C CA . VAL A 1 174 ? -5.470 -0.080 5.216 1.00 95.75 174 VAL A CA 1
ATOM 1365 C C . VAL A 1 174 ? -6.872 0.376 5.596 1.00 95.75 174 VAL A C 1
ATOM 1367 O O . VAL A 1 174 ? -7.848 -0.320 5.317 1.00 95.75 174 VAL A O 1
ATOM 1370 N N . SER A 1 175 ? -6.976 1.548 6.215 1.00 94.31 175 SER A N 1
ATOM 1371 C CA . SER A 1 175 ? -8.248 2.170 6.583 1.00 94.31 175 SER A CA 1
ATOM 1372 C C . SER A 1 175 ? -8.505 3.423 5.746 1.00 94.31 175 SER A C 1
ATOM 1374 O O . SER A 1 175 ? -7.628 4.275 5.620 1.00 94.31 175 SER A O 1
ATOM 1376 N N . GLN A 1 176 ? -9.712 3.558 5.198 1.00 94.62 176 GLN A N 1
ATOM 1377 C CA . GLN A 1 176 ? -10.111 4.674 4.339 1.00 94.62 176 GLN A CA 1
ATOM 1378 C C . GLN A 1 176 ? -11.497 5.193 4.721 1.00 94.62 176 GLN A C 1
ATOM 1380 O O . GLN A 1 176 ? -12.430 4.407 4.879 1.00 94.62 176 GLN A O 1
ATOM 1385 N N . ASP A 1 177 ? -11.660 6.512 4.804 1.00 94.56 177 ASP A N 1
ATOM 1386 C CA . ASP A 1 177 ? -12.986 7.131 4.803 1.00 94.56 177 ASP A CA 1
ATOM 1387 C C . ASP A 1 177 ? -13.556 7.119 3.388 1.00 94.56 177 ASP A C 1
ATOM 1389 O O . ASP A 1 177 ? -13.027 7.752 2.477 1.00 94.56 177 ASP A O 1
ATOM 1393 N N . ILE A 1 178 ? -14.631 6.360 3.212 1.00 96.19 178 ILE A N 1
ATOM 1394 C CA . ILE A 1 178 ? -15.311 6.190 1.929 1.00 96.19 178 ILE A CA 1
ATOM 1395 C C . ILE A 1 178 ? -16.630 6.967 1.876 1.00 96.19 178 ILE A C 1
ATOM 1397 O O . ILE A 1 178 ? -17.447 6.714 0.995 1.00 96.19 178 ILE A O 1
ATOM 1401 N N . THR A 1 179 ? -16.872 7.888 2.815 1.00 95.38 179 THR A N 1
ATOM 1402 C CA . THR A 1 179 ? -18.147 8.620 2.918 1.00 95.38 179 THR A CA 1
ATOM 1403 C C . THR A 1 179 ? -18.458 9.404 1.648 1.00 95.38 179 THR A C 1
ATOM 1405 O O . THR A 1 179 ? -19.572 9.310 1.139 1.00 95.38 179 THR A O 1
ATOM 1408 N N . GLU A 1 180 ? -17.477 10.134 1.116 1.00 94.12 180 GLU A N 1
ATOM 1409 C CA . GLU A 1 180 ? -17.625 10.893 -0.133 1.00 94.12 180 GLU A CA 1
ATOM 1410 C C . GLU A 1 180 ? -17.634 9.967 -1.353 1.00 94.12 180 GLU A C 1
ATOM 1412 O O . GLU A 1 180 ? -18.407 10.171 -2.282 1.00 94.12 180 GLU A O 1
ATOM 1417 N N . ILE A 1 181 ? -16.857 8.878 -1.313 1.00 95.69 181 ILE A N 1
ATOM 1418 C CA . ILE A 1 181 ? -16.833 7.865 -2.379 1.00 95.69 181 ILE A CA 1
ATOM 1419 C C . ILE A 1 181 ? -18.217 7.226 -2.556 1.00 95.69 181 ILE A C 1
ATOM 1421 O O . ILE A 1 181 ? -18.647 6.995 -3.681 1.00 95.69 181 ILE A O 1
ATOM 1425 N N . GLN A 1 182 ? -18.943 6.974 -1.462 1.00 95.94 182 GLN A N 1
ATOM 1426 C CA . GLN A 1 182 ? -20.306 6.432 -1.506 1.00 95.94 182 GLN A CA 1
ATOM 1427 C C . GLN A 1 182 ? -21.338 7.389 -2.124 1.00 95.94 182 GLN A C 1
ATOM 1429 O O . GLN A 1 182 ? -22.438 6.941 -2.436 1.00 95.94 182 GLN A O 1
ATOM 1434 N N . GLN A 1 183 ? -21.009 8.673 -2.277 1.00 95.19 183 GLN A N 1
ATOM 1435 C CA . GLN A 1 183 ? -21.893 9.700 -2.838 1.00 95.19 183 GLN A CA 1
ATOM 1436 C C . GLN A 1 183 ? -21.603 9.990 -4.315 1.00 95.19 183 GLN A C 1
ATOM 1438 O O . GLN A 1 183 ? -22.330 10.765 -4.932 1.00 95.19 183 GLN A O 1
ATOM 1443 N N . LEU A 1 184 ? -20.544 9.403 -4.881 1.00 94.62 184 LEU A N 1
ATOM 1444 C CA . LEU A 1 184 ? -20.205 9.598 -6.285 1.00 94.62 184 LEU A CA 1
ATOM 1445 C C . LEU A 1 184 ? -21.282 8.978 -7.181 1.00 94.62 184 LEU A C 1
ATOM 1447 O O . LEU A 1 184 ? -21.588 7.789 -7.086 1.00 94.62 184 LEU A O 1
ATOM 1451 N N . GLU A 1 185 ? -21.802 9.787 -8.098 1.00 94.50 185 GLU A N 1
ATOM 1452 C CA . GLU A 1 185 ? -22.739 9.384 -9.142 1.00 94.50 185 GLU A CA 1
ATOM 1453 C C . GLU A 1 185 ? -22.247 9.892 -10.505 1.00 94.50 185 GLU A C 1
ATOM 1455 O O . GLU A 1 185 ? -21.547 10.901 -10.595 1.00 94.50 185 GLU A O 1
ATOM 1460 N N . GLY A 1 186 ? -22.625 9.204 -11.586 1.00 94.12 186 GLY A N 1
ATOM 1461 C CA . GLY A 1 186 ? -22.225 9.587 -12.941 1.00 94.12 186 GLY A CA 1
ATOM 1462 C C . GLY A 1 186 ? -20.713 9.487 -13.176 1.00 94.12 186 GLY A C 1
ATOM 1463 O O . GLY A 1 186 ? -20.063 8.546 -12.725 1.00 94.12 186 GLY A O 1
ATOM 1464 N N . GLU A 1 187 ? -20.160 10.435 -13.934 1.00 92.75 187 GLU A N 1
ATOM 1465 C CA . GLU A 1 187 ? -18.741 10.471 -14.295 1.00 92.75 187 GLU A CA 1
ATOM 1466 C C . GLU A 1 187 ? -18.218 11.914 -14.297 1.00 92.75 187 GLU A C 1
ATOM 1468 O O . GLU A 1 187 ? -18.833 12.800 -14.890 1.00 92.75 187 GLU A O 1
ATOM 1473 N N . GLN A 1 188 ? -17.031 12.136 -13.730 1.00 89.25 188 GLN A N 1
ATOM 1474 C CA . GLN A 1 188 ? -16.271 13.376 -13.888 1.00 89.25 188 GLN A CA 1
ATOM 1475 C C . GLN A 1 188 ? -14.992 13.074 -14.678 1.00 89.25 188 GLN A C 1
ATOM 1477 O O . GLN A 1 188 ? -14.042 12.498 -14.154 1.00 89.25 188 GLN A O 1
ATOM 1482 N N . ARG A 1 189 ? -14.981 13.423 -15.972 1.00 91.94 189 ARG A N 1
ATOM 1483 C CA . ARG A 1 189 ? -13.867 13.112 -16.895 1.00 91.94 189 ARG A CA 1
ATOM 1484 C C . ARG A 1 189 ? -12.803 14.205 -16.978 1.00 91.94 189 ARG A C 1
ATOM 1486 O O . ARG A 1 189 ? -11.723 13.960 -17.508 1.00 91.94 189 ARG A O 1
ATOM 1493 N N . LEU A 1 190 ? -13.128 15.406 -16.505 1.00 90.25 190 LEU A N 1
ATOM 1494 C CA . LEU A 1 190 ? -12.266 16.583 -16.509 1.00 90.25 190 LEU A CA 1
ATOM 1495 C C . LEU A 1 190 ? -12.399 17.312 -15.169 1.00 90.25 190 LEU A C 1
ATOM 1497 O O . LEU A 1 190 ? -13.419 17.203 -14.487 1.00 90.25 190 LEU A O 1
ATOM 1501 N N . LEU A 1 191 ? -11.348 18.038 -14.799 1.00 85.88 191 LEU A N 1
ATOM 1502 C CA . LEU A 1 191 ? -11.338 18.878 -13.606 1.00 85.88 191 LEU A CA 1
ATOM 1503 C C . LEU A 1 191 ? -12.331 20.031 -13.770 1.00 85.88 191 LEU A C 1
ATOM 1505 O O . LEU A 1 191 ? -12.419 20.616 -14.848 1.00 85.88 191 LEU A O 1
ATOM 1509 N N . ASP A 1 192 ? -13.022 20.364 -12.685 1.00 79.38 192 ASP A N 1
ATOM 1510 C CA . ASP A 1 192 ? -13.802 21.591 -12.567 1.00 79.38 192 ASP A CA 1
ATOM 1511 C C . ASP A 1 192 ? -13.194 22.417 -11.429 1.00 79.38 192 ASP A C 1
ATOM 1513 O O . ASP A 1 192 ? -13.239 22.019 -10.265 1.00 79.38 192 ASP A O 1
ATOM 1517 N N . TRP A 1 193 ? -12.485 23.484 -11.791 1.00 75.38 193 TRP A N 1
ATOM 1518 C CA . TRP A 1 193 ? -11.759 24.358 -10.861 1.00 75.38 193 TRP A CA 1
ATOM 1519 C C . TRP A 1 193 ? -12.404 25.743 -10.737 1.00 75.38 193 TRP A C 1
ATOM 1521 O O . TRP A 1 193 ? -11.947 26.545 -9.925 1.00 75.38 193 TRP A O 1
ATOM 1531 N N . GLU A 1 194 ? -13.451 26.029 -11.515 1.00 67.56 194 GLU A N 1
ATOM 1532 C CA . GLU A 1 194 ? -14.193 27.292 -11.465 1.00 67.56 194 GLU A CA 1
ATOM 1533 C C . GLU A 1 194 ? -15.480 27.097 -10.650 1.00 67.56 194 GLU A C 1
ATOM 1535 O O . GLU A 1 194 ? -16.583 27.040 -11.190 1.00 67.56 194 GLU A O 1
ATOM 1540 N N . GLY A 1 195 ? -15.311 26.969 -9.331 1.00 51.84 195 GLY A N 1
ATOM 1541 C CA . GLY A 1 195 ? -16.387 27.001 -8.334 1.00 51.84 195 GLY A CA 1
ATOM 1542 C C . GLY A 1 195 ? -16.312 28.242 -7.459 1.00 51.84 195 GLY A C 1
ATOM 1543 O O . GLY A 1 195 ? -15.183 28.588 -7.041 1.00 51.84 195 GLY A O 1
#

Radius of gyration: 24.13 Å; chains: 1; bounding box: 46×48×71 Å

pLDDT: mean 88.33, std 10.04, range [51.84, 98.25]

Foldseek 3Di:
DVVVVVVVCCVPPVVVVCVVPDDPCNCLVVLVVCVVVDDPPDDRDDHDDDDFDDQDDPQWGDPRPPDIDGPVRVLVVQQPPQKWKWWQWPVQATADIHDHPDDPDDDDPVRGRPRPLVVDPPVCSVVVVVVSVCLQVVVDQKDWDWDQDPNFIKIKMKGFDADPVRHTTTIMIIIHGCRVVVVDDDDDPDDDPPD